Protein AF-A0A1M7YUP4-F1 (afdb_monomer)

Nearest PDB structures (foldseek):
  6nwr-assembly1_A  TM=3.849E-01  e=5.235E+00  Escherichia coli K-12
  2iiu-assembly1_A  TM=2.774E-01  e=9.456E+00  Shewanella oneidensis

InterPro domains:
  IPR003744 Queuosine precursor transporter [PF02592] (96-249)
  IPR003744 Queuosine precursor transporter [PTHR34300] (68-254)
  IPR003744 Queuosine precursor transporter [TIGR00697] (68-255)

Foldseek 3Di:
DAKEFPDDDLAWTWIADPVRDIDIDGLVVCLLVVVLVSYDPVVSVVSVCSVVVPPPPQDPLNVVLLVVLLVLLLVLVVVLLLQQVDWDQDPNATGRRSLVSVLVNLLSLLLCCVAVNLVSSLVSLLVSLVVLQVVLVVLVCCVPVDDDDPVCCVRSVCSSVSSNLVSVLSNWLSNQLRVQLRCCVNVPVPQDSLNSSLVSNLSSLVRSLVSCCCSPVNPDDDPVNVVNSVVSSVSSSVVNSVCVVVSVVSNCVSVVPPDPPPPPPD

Secondary structure (DSSP, 8-state):
--EEEEEE-SS-EEEEETTS-EEEE-HHHHHHTTGGGGB-HHHHHHHHHHHHHS-----HHHHHHHHHHHHHHHHHHHHHHHHTTSEEEETTEEEEGGGGTHHHHHHHHHHHHHHTHHHHHHHHHHHHHHHHHHHHHHHHHHHHHS---HHHHHHHTTHHHHHHHHHHHIIIIIHHHHHHHHHHHHH-TT--HHHHHHHHHHHHHHHHHHHHHHHHTTT---HHHHHHHHHHHHHHHHHHHHHHHHHHHHHHHHHHHS--------

Structure (mmCIF, N/CA/C/O backbone):
data_AF-A0A1M7YUP4-F1
#
_entry.id   AF-A0A1M7YUP4-F1
#
loop_
_atom_site.group_PDB
_atom_site.id
_atom_site.type_symbol
_atom_site.label_atom_id
_atom_site.label_alt_id
_atom_site.label_comp_id
_atom_site.label_asym_id
_atom_site.label_entity_id
_atom_site.label_seq_id
_atom_site.pdbx_PDB_ins_code
_atom_site.Cartn_x
_atom_site.Cartn_y
_atom_site.Cartn_z
_atom_site.occupancy
_atom_site.B_iso_or_equiv
_atom_site.auth_seq_id
_atom_site.auth_comp_id
_atom_site.auth_asym_id
_atom_site.auth_atom_id
_atom_site.pdbx_PDB_model_num
ATOM 1 N N . MET A 1 1 ? -23.413 18.221 31.307 1.00 67.00 1 MET A N 1
ATOM 2 C CA . MET A 1 1 ? -22.616 17.525 32.333 1.00 67.00 1 MET A CA 1
ATOM 3 C C . MET A 1 1 ? -21.188 17.535 31.838 1.00 67.00 1 MET A C 1
ATOM 5 O O . MET A 1 1 ? -20.925 16.926 30.806 1.00 67.00 1 MET A O 1
ATOM 9 N N . LYS A 1 2 ? -20.326 18.331 32.465 1.00 79.31 2 LYS A N 1
ATOM 10 C CA . LYS A 1 2 ? -18.896 18.342 32.183 1.00 79.31 2 LYS A CA 1
ATOM 11 C C . LYS A 1 2 ? -18.203 17.342 33.110 1.00 79.31 2 LYS A C 1
ATOM 13 O O . LYS A 1 2 ? -18.683 17.042 34.207 1.00 79.31 2 LYS A O 1
ATOM 18 N N . LEU A 1 3 ? -17.135 16.756 32.590 1.00 84.69 3 LEU A N 1
ATOM 19 C CA . LEU A 1 3 ? -16.271 15.806 33.269 1.00 84.69 3 LEU A CA 1
ATOM 20 C C . LEU A 1 3 ? -14.871 16.406 33.324 1.00 84.69 3 LEU A C 1
ATOM 22 O O . LEU A 1 3 ? -14.398 16.979 32.339 1.00 84.69 3 LEU A O 1
ATOM 26 N N . LYS A 1 4 ? -14.213 16.259 34.469 1.00 86.81 4 LYS A N 1
ATOM 27 C CA . LYS A 1 4 ? -12.858 16.757 34.695 1.00 86.81 4 LYS A CA 1
ATOM 28 C C . LYS A 1 4 ? -11.966 15.632 35.184 1.00 86.81 4 LYS A C 1
ATOM 30 O O . LYS A 1 4 ? -12.358 14.871 36.068 1.00 86.81 4 LYS A O 1
ATOM 35 N N . ILE A 1 5 ? -10.766 15.527 34.627 1.00 84.00 5 ILE A N 1
ATOM 36 C CA . ILE A 1 5 ? -9.781 14.549 35.093 1.00 84.00 5 ILE A CA 1
ATOM 37 C C . ILE A 1 5 ? -9.206 15.022 36.432 1.00 84.00 5 ILE A C 1
ATOM 39 O O . ILE A 1 5 ? -8.699 16.137 36.543 1.00 84.00 5 ILE A O 1
ATOM 43 N N . ILE A 1 6 ? -9.281 14.166 37.451 1.00 85.19 6 ILE A N 1
ATOM 44 C CA . ILE A 1 6 ? -8.671 14.412 38.766 1.00 85.19 6 ILE A CA 1
ATOM 45 C C . ILE A 1 6 ? -7.272 13.811 38.802 1.00 85.19 6 ILE A C 1
ATOM 47 O O . ILE A 1 6 ? -6.314 14.452 39.226 1.00 85.19 6 ILE A O 1
ATOM 51 N N . LYS A 1 7 ? -7.167 12.546 38.393 1.00 82.00 7 LYS A N 1
ATOM 52 C CA . LYS A 1 7 ? -5.938 11.763 38.470 1.00 82.00 7 LYS A CA 1
ATOM 53 C C . LYS A 1 7 ? -5.921 10.766 37.324 1.00 82.00 7 LYS A C 1
ATOM 55 O O . LYS A 1 7 ? -6.961 10.260 36.922 1.00 82.00 7 LYS A O 1
ATOM 60 N N . HIS A 1 8 ? -4.741 10.467 36.816 1.00 75.75 8 HIS A N 1
ATOM 61 C CA . HIS A 1 8 ? -4.539 9.373 35.881 1.00 75.75 8 HIS A CA 1
ATOM 62 C C . HIS A 1 8 ? -3.499 8.428 36.478 1.00 75.75 8 HIS A C 1
ATOM 64 O O . HIS A 1 8 ? -2.521 8.866 37.087 1.00 75.75 8 HIS A O 1
ATOM 70 N N . THR A 1 9 ? -3.756 7.134 36.364 1.00 65.81 9 THR A N 1
ATOM 71 C CA . THR A 1 9 ? -2.766 6.073 36.539 1.00 65.81 9 THR A CA 1
ATOM 72 C C . THR A 1 9 ? -2.430 5.498 35.169 1.00 65.81 9 THR A C 1
ATOM 74 O O . THR A 1 9 ? -3.012 5.910 34.165 1.00 65.81 9 THR A O 1
ATOM 77 N N . ALA A 1 10 ? -1.479 4.564 35.117 1.00 52.38 10 ALA A N 1
ATOM 78 C CA . ALA A 1 10 ? -1.155 3.866 33.878 1.00 52.38 10 ALA A CA 1
ATOM 79 C C . ALA A 1 10 ? -2.417 3.237 33.246 1.00 52.38 10 ALA A C 1
ATOM 81 O O . ALA A 1 10 ? -2.643 3.410 32.055 1.00 52.38 10 ALA A O 1
ATOM 82 N N . ASP A 1 11 ? -3.290 2.631 34.060 1.00 53.25 11 ASP A N 1
ATOM 83 C CA . ASP A 1 11 ? -4.364 1.758 33.558 1.00 53.25 11 ASP A CA 1
ATOM 84 C C . ASP A 1 11 ? -5.757 2.409 33.569 1.00 53.25 11 ASP A C 1
ATOM 86 O O . ASP A 1 11 ? -6.703 1.899 32.966 1.00 53.25 11 ASP A O 1
ATOM 90 N N . SER A 1 12 ? -5.922 3.542 34.260 1.00 74.44 12 SER A N 1
ATOM 91 C CA . SER A 1 12 ? -7.234 4.170 34.425 1.00 74.44 12 SER A CA 1
ATOM 92 C C . SER A 1 12 ? -7.157 5.681 34.606 1.00 74.44 12 SER A C 1
ATOM 94 O O . SER A 1 12 ? -6.227 6.227 35.202 1.00 74.44 12 SER A O 1
ATOM 96 N N . ILE A 1 13 ? -8.182 6.370 34.120 1.00 84.06 13 ILE A N 1
ATOM 97 C CA . ILE A 1 13 ? -8.400 7.790 34.355 1.00 84.06 13 ILE A CA 1
ATOM 98 C C . ILE A 1 13 ? -9.490 7.909 35.413 1.00 84.06 13 ILE A C 1
ATOM 100 O O . ILE A 1 13 ? -10.603 7.420 35.223 1.00 84.06 13 ILE A O 1
ATOM 104 N N . LEU A 1 14 ? -9.167 8.574 36.521 1.00 86.00 14 LEU A N 1
ATOM 105 C CA . LEU A 1 14 ? -10.128 9.010 37.522 1.00 86.00 14 LEU A CA 1
ATOM 106 C C . LEU A 1 14 ? -10.651 10.386 37.110 1.00 86.00 14 LEU A C 1
ATOM 108 O O . LEU A 1 14 ? -9.903 11.369 37.072 1.00 86.00 14 LEU A O 1
ATOM 112 N N . TYR A 1 15 ? -11.942 10.461 36.822 1.00 88.19 15 TYR A N 1
ATOM 113 C CA . TYR A 1 15 ? -12.615 11.686 36.419 1.00 88.19 15 TYR A CA 1
ATOM 114 C C . TYR A 1 15 ? -13.875 11.914 37.246 1.00 88.19 15 TYR A C 1
ATOM 116 O O . TYR A 1 15 ? -14.516 10.982 37.728 1.00 88.19 15 TYR A O 1
ATOM 124 N N . GLU A 1 16 ? -14.223 13.178 37.432 1.00 88.31 16 GLU A N 1
ATOM 125 C CA . GLU A 1 16 ? -15.348 13.600 38.256 1.00 88.31 16 GLU A CA 1
ATOM 126 C C . GLU A 1 16 ? -16.325 14.429 37.437 1.00 88.31 16 GLU A C 1
ATOM 128 O O . GLU A 1 16 ? -15.940 15.211 36.565 1.00 88.31 16 GLU A O 1
ATOM 133 N N . SER A 1 17 ? -17.609 14.213 37.698 1.00 86.44 17 SER A N 1
ATOM 134 C CA . SER A 1 17 ? -18.683 15.038 37.163 1.00 86.44 17 SER A CA 1
ATOM 135 C C . SER A 1 17 ? -18.871 16.303 37.992 1.00 86.44 17 SER A C 1
ATOM 137 O O . SER A 1 17 ? -18.681 16.276 39.201 1.00 86.44 17 SER A O 1
ATOM 139 N N . ASP A 1 18 ? -19.407 17.360 37.377 1.00 82.62 18 ASP A N 1
ATOM 140 C CA . ASP A 1 18 ? -19.892 18.571 38.065 1.00 82.62 18 ASP A CA 1
ATOM 141 C C . ASP A 1 18 ? -20.789 18.306 39.298 1.00 82.62 18 ASP A C 1
ATOM 143 O O . ASP A 1 18 ? -20.921 19.166 40.162 1.00 82.62 18 ASP A O 1
ATOM 147 N N . LYS A 1 19 ? -21.418 17.124 39.391 1.00 81.44 19 LYS A N 1
ATOM 148 C CA . LYS A 1 19 ? -22.225 16.693 40.548 1.00 81.44 19 LYS A CA 1
ATOM 149 C C . LYS A 1 19 ? -21.420 15.995 41.662 1.00 81.44 19 LYS A C 1
ATOM 151 O O . LYS A 1 19 ? -22.022 15.398 42.546 1.00 81.44 19 LYS A O 1
ATOM 156 N N . GLY A 1 20 ? -20.088 16.008 41.604 1.00 79.94 20 GLY A N 1
ATOM 157 C CA . GLY A 1 20 ? -19.200 15.379 42.594 1.00 79.94 20 GLY A CA 1
ATOM 158 C C . GLY A 1 20 ? -19.101 13.851 42.496 1.00 79.94 20 GLY A C 1
ATOM 159 O O . GLY A 1 20 ? -18.568 13.203 43.393 1.00 79.94 20 GLY A O 1
ATOM 160 N N . VAL A 1 21 ? -19.622 13.247 41.422 1.00 84.69 21 VAL A N 1
ATOM 161 C CA . VAL A 1 21 ? -19.543 11.793 41.215 1.00 84.69 21 VAL A CA 1
ATOM 162 C C . VAL A 1 21 ? -18.200 11.448 40.590 1.00 84.69 21 VAL A C 1
ATOM 164 O O . VAL A 1 21 ? -17.910 11.890 39.476 1.00 84.69 21 VAL A O 1
ATOM 167 N N . ARG A 1 22 ? -17.407 10.636 41.292 1.00 86.06 22 ARG A N 1
ATOM 168 C CA . ARG A 1 22 ? -16.099 10.153 40.838 1.00 86.06 22 ARG A CA 1
ATOM 169 C C . ARG A 1 22 ? -16.236 8.804 40.156 1.00 86.06 22 ARG A C 1
ATOM 171 O O . ARG A 1 22 ? -16.822 7.877 40.707 1.00 86.06 22 ARG A O 1
ATOM 178 N N . LEU A 1 23 ? -15.675 8.706 38.963 1.00 83.62 23 LEU A N 1
ATOM 179 C CA . LEU A 1 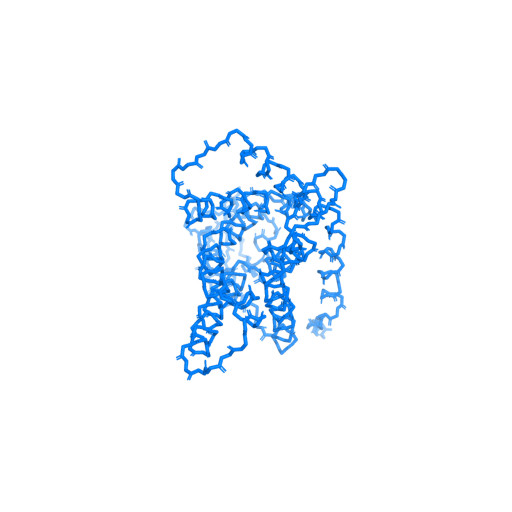23 ? -15.697 7.522 38.121 1.00 83.62 23 LEU A CA 1
ATOM 180 C C . LEU A 1 23 ? -14.271 7.198 37.688 1.00 83.62 23 LEU A C 1
ATOM 182 O O . LEU A 1 23 ? -13.437 8.091 37.538 1.00 83.62 23 LEU A O 1
ATOM 186 N N . HIS A 1 24 ? -14.002 5.915 37.485 1.00 83.75 24 HIS A N 1
ATOM 187 C CA . HIS A 1 24 ? -12.750 5.446 36.913 1.00 83.75 24 HIS A CA 1
ATOM 188 C C . HIS A 1 24 ? -13.062 4.695 35.620 1.00 83.75 24 HIS A C 1
ATOM 190 O O . HIS A 1 24 ? -14.020 3.926 35.566 1.00 83.75 24 HIS A O 1
ATOM 196 N N . ALA A 1 25 ? -12.285 4.940 34.570 1.00 78.00 25 ALA A N 1
ATOM 197 C CA . ALA A 1 25 ? -12.366 4.159 33.340 1.00 78.00 25 ALA A CA 1
ATOM 198 C C . ALA A 1 25 ? -11.022 4.171 32.600 1.00 78.00 25 ALA A C 1
ATOM 200 O O . ALA A 1 25 ? -10.288 5.162 32.691 1.00 78.00 25 ALA A O 1
ATOM 201 N N . PRO A 1 26 ? -10.698 3.120 31.831 1.00 78.62 26 PRO A N 1
ATOM 202 C CA . PRO A 1 26 ? -9.556 3.135 30.924 1.00 78.62 26 PRO A CA 1
ATOM 203 C C . PRO A 1 26 ? -9.691 4.250 29.879 1.00 78.62 26 PRO A C 1
ATOM 205 O O . PRO A 1 26 ? -10.795 4.542 29.407 1.00 78.62 26 PRO A O 1
ATOM 208 N N . ALA A 1 27 ? -8.569 4.839 29.458 1.00 74.69 27 ALA A N 1
ATOM 209 C CA . ALA A 1 27 ? -8.561 5.889 28.433 1.00 74.69 27 ALA A CA 1
ATOM 210 C C . ALA A 1 27 ? -9.232 5.429 27.121 1.00 74.69 27 ALA A C 1
ATOM 212 O O . ALA A 1 27 ? -10.001 6.175 26.512 1.00 74.69 27 ALA A O 1
ATOM 213 N N . ASP A 1 28 ? -9.010 4.170 26.734 1.00 70.00 28 ASP A N 1
ATOM 214 C CA . ASP A 1 28 ? -9.610 3.548 25.549 1.00 70.00 28 ASP A CA 1
ATOM 215 C C . ASP A 1 28 ? -11.130 3.397 25.649 1.00 70.00 28 ASP A C 1
ATOM 217 O O . ASP A 1 28 ? -11.845 3.552 24.655 1.00 70.00 28 ASP A O 1
ATOM 221 N N . ASP A 1 29 ? -11.644 3.114 26.844 1.00 74.56 29 ASP A N 1
ATOM 222 C CA . ASP A 1 29 ? -13.079 2.950 27.063 1.00 74.56 29 ASP A CA 1
ATOM 223 C C . ASP A 1 29 ? -13.799 4.307 26.995 1.00 74.56 29 ASP A C 1
ATOM 225 O O . ASP A 1 29 ? -14.873 4.429 26.401 1.00 74.56 29 ASP A O 1
ATOM 229 N N . LEU A 1 30 ? -13.148 5.373 27.478 1.00 77.62 30 LEU A N 1
ATOM 230 C CA . LEU A 1 30 ? -13.623 6.752 27.323 1.00 77.62 30 LEU A CA 1
ATOM 231 C C . LEU A 1 30 ? -13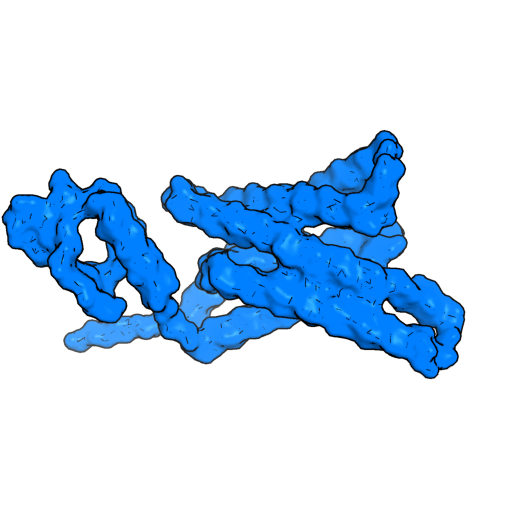.656 7.209 25.857 1.00 77.62 30 LEU A C 1
ATOM 233 O O . LEU A 1 30 ? -14.564 7.955 25.470 1.00 77.62 30 LEU A O 1
ATOM 237 N N . LEU A 1 31 ? -12.713 6.738 25.029 1.00 71.62 31 LEU A N 1
ATOM 238 C CA . LEU A 1 31 ? -12.761 6.945 23.580 1.00 71.62 31 LEU A CA 1
ATOM 239 C C . LEU A 1 31 ? -13.924 6.177 22.937 1.00 71.62 31 LEU A C 1
ATOM 241 O O . LEU A 1 31 ? -14.682 6.764 22.164 1.00 71.62 31 LEU A O 1
ATOM 245 N N . LYS A 1 32 ? -14.084 4.886 23.258 1.00 71.50 32 LYS A N 1
ATOM 246 C CA . LYS A 1 32 ? -15.128 4.014 22.684 1.00 71.50 32 LYS A CA 1
ATOM 247 C C . LYS A 1 32 ? -16.539 4.493 23.019 1.00 71.50 32 LYS A C 1
ATOM 249 O O . LYS A 1 32 ? -17.403 4.505 22.146 1.00 71.50 32 LYS A O 1
ATOM 254 N N . LYS A 1 33 ? -16.765 4.933 24.258 1.00 74.69 33 LYS A N 1
ATOM 255 C CA . LYS A 1 33 ? -18.069 5.411 24.750 1.00 74.69 33 LYS A CA 1
ATOM 256 C C . LYS A 1 33 ? -18.421 6.831 24.285 1.00 74.69 33 LYS A C 1
ATOM 258 O O . LYS A 1 33 ? -19.471 7.351 24.650 1.00 74.69 33 LYS A O 1
ATOM 263 N N . ASN A 1 34 ? -17.573 7.456 23.460 1.00 70.19 34 ASN A N 1
ATOM 264 C CA . ASN A 1 34 ? -17.788 8.777 22.860 1.00 70.19 34 ASN A CA 1
ATOM 265 C C . ASN A 1 34 ? -18.022 9.905 23.892 1.00 70.19 34 ASN A C 1
ATOM 267 O O . ASN A 1 34 ? -18.644 10.927 23.600 1.00 70.19 34 ASN A O 1
ATOM 271 N N . VAL A 1 35 ? -17.496 9.730 25.109 1.00 79.31 35 VAL A N 1
ATOM 272 C CA . VAL A 1 35 ? -17.697 10.641 26.253 1.00 79.31 35 VAL A CA 1
ATOM 273 C C . VAL A 1 35 ? -16.721 11.822 26.222 1.00 79.31 35 VAL A C 1
ATOM 275 O O . VAL A 1 35 ? -16.862 12.770 26.985 1.00 79.31 35 VAL A O 1
ATOM 278 N N . LEU A 1 36 ? -15.753 11.811 25.298 1.00 76.81 36 LEU A N 1
ATOM 279 C CA . LEU A 1 36 ? -14.736 12.854 25.107 1.00 76.81 36 LEU A CA 1
ATOM 280 C C . LEU A 1 36 ? -15.304 14.272 25.012 1.00 76.81 36 LEU A C 1
ATOM 282 O O . LEU A 1 36 ? -14.657 15.214 25.453 1.00 76.81 36 LEU A O 1
ATOM 286 N N . LEU A 1 37 ? -16.488 14.445 24.419 1.00 79.62 37 LEU A N 1
ATOM 287 C CA . LEU A 1 37 ? -17.118 15.763 24.279 1.00 79.62 37 LEU A CA 1
ATOM 288 C C . LEU A 1 37 ? -17.547 16.362 25.624 1.00 79.62 37 LEU A C 1
ATOM 290 O O . LEU A 1 37 ? -17.739 17.571 25.711 1.00 79.62 37 LEU A O 1
ATOM 294 N N . MET A 1 38 ? -17.665 15.532 26.662 1.00 82.56 38 MET A N 1
ATOM 295 C CA . MET A 1 38 ? -17.947 15.971 28.025 1.00 82.56 38 MET A CA 1
ATOM 296 C C . MET A 1 38 ? -16.691 16.474 28.752 1.00 82.56 38 MET A C 1
ATOM 298 O O . MET A 1 38 ? -16.827 17.083 29.808 1.00 82.56 38 MET A O 1
ATOM 302 N N . PHE A 1 39 ? -15.494 16.263 28.189 1.00 83.12 39 PHE A N 1
ATOM 303 C CA . PHE A 1 39 ? -14.218 16.732 28.732 1.00 83.12 39 PHE A CA 1
ATOM 304 C C . PHE A 1 39 ? -13.745 18.024 28.049 1.00 83.12 39 PHE A C 1
ATOM 306 O O . PHE A 1 39 ? -14.010 18.279 26.865 1.00 83.12 39 PHE A O 1
ATOM 313 N N . ASP A 1 40 ? -12.982 18.841 28.773 1.00 83.19 40 ASP A N 1
ATOM 314 C CA . ASP A 1 40 ? -12.357 20.039 28.207 1.00 83.19 40 ASP A C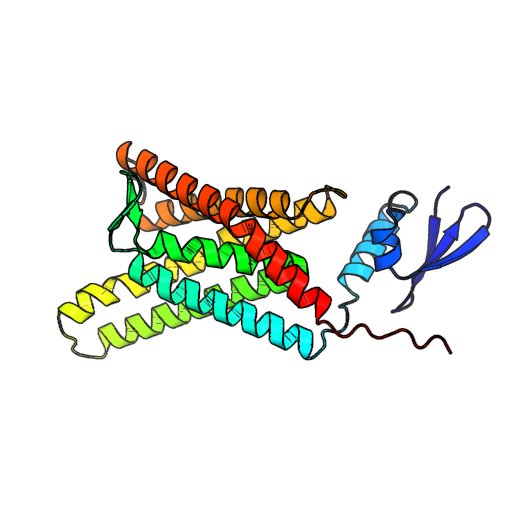A 1
ATOM 315 C C . ASP A 1 40 ? -11.282 19.696 27.162 1.00 83.19 40 ASP A C 1
ATOM 317 O O . ASP A 1 40 ? -10.835 18.558 27.024 1.00 83.19 40 ASP A O 1
ATOM 321 N N . SER A 1 41 ? -10.890 20.682 26.353 1.00 75.19 41 SER A N 1
ATOM 322 C CA . SER A 1 41 ? -9.958 20.486 25.231 1.00 75.19 41 SER A CA 1
ATOM 323 C C . SER A 1 41 ? -8.593 19.932 25.660 1.00 75.19 41 SER A C 1
ATOM 325 O O . SER A 1 41 ? -8.030 19.102 24.945 1.00 75.19 41 SER A O 1
ATOM 327 N N . LYS A 1 42 ? -8.092 20.341 26.833 1.00 78.44 42 LYS A N 1
ATOM 328 C CA . LYS A 1 42 ? -6.849 19.824 27.429 1.00 78.44 42 LYS A CA 1
ATOM 329 C C . LYS A 1 42 ? -6.990 18.358 27.848 1.00 78.44 42 LYS A C 1
ATOM 331 O O . LYS A 1 42 ? -6.183 17.530 27.439 1.00 78.44 42 LYS A O 1
ATOM 336 N N . ASP A 1 43 ? -8.064 18.025 28.558 1.00 81.06 43 ASP A N 1
ATOM 337 C CA . ASP A 1 43 ? -8.351 16.662 29.020 1.00 81.06 43 ASP A CA 1
ATOM 338 C C . ASP A 1 43 ? -8.608 15.709 27.844 1.00 81.06 43 ASP A C 1
ATOM 340 O O . ASP A 1 43 ? -8.156 14.570 27.851 1.00 81.06 43 ASP A O 1
ATOM 344 N N . ARG A 1 44 ? -9.244 16.185 26.765 1.00 80.81 44 ARG A N 1
ATOM 345 C CA . ARG A 1 44 ? -9.385 15.429 25.509 1.00 80.81 44 ARG A CA 1
ATOM 346 C C . ARG A 1 44 ? -8.045 15.106 24.860 1.00 80.81 44 ARG A C 1
ATOM 348 O O . ARG A 1 44 ? -7.898 14.021 24.299 1.00 80.81 44 ARG A O 1
ATOM 355 N N . ALA A 1 45 ? -7.103 16.048 24.875 1.00 72.94 45 ALA A N 1
ATOM 356 C CA . ALA A 1 45 ? -5.760 15.814 24.358 1.00 72.94 45 ALA A CA 1
ATOM 357 C C . ALA A 1 45 ? -5.028 14.781 25.224 1.00 72.94 45 ALA A C 1
ATOM 359 O O . ALA A 1 45 ? -4.489 13.831 24.668 1.00 72.94 45 ALA A O 1
ATOM 360 N N . LEU A 1 46 ? -5.138 14.891 26.552 1.00 73.62 46 LEU A N 1
ATOM 361 C CA . LEU A 1 46 ? -4.569 13.937 27.503 1.00 73.62 46 LEU A CA 1
ATOM 362 C C . LEU A 1 46 ? -5.177 12.534 27.359 1.00 73.62 46 LEU A C 1
ATOM 364 O O . LEU A 1 46 ? -4.437 11.569 27.295 1.00 73.62 46 LEU A O 1
ATOM 368 N N . ILE A 1 47 ? -6.501 12.385 27.234 1.00 74.81 47 ILE A N 1
ATOM 369 C CA . ILE A 1 47 ? -7.148 11.072 27.022 1.00 74.81 47 ILE A CA 1
ATOM 370 C C . ILE A 1 47 ? -6.680 10.450 25.705 1.00 74.81 47 ILE A C 1
ATOM 372 O O . ILE A 1 47 ? -6.428 9.251 25.637 1.00 74.81 47 ILE A O 1
ATOM 376 N N . ARG A 1 48 ? -6.537 11.257 24.648 1.00 71.44 48 ARG A N 1
ATOM 377 C CA . ARG A 1 48 ? -5.997 10.792 23.363 1.00 71.44 48 ARG A CA 1
ATOM 378 C C . ARG A 1 48 ? -4.522 10.432 23.460 1.00 71.44 48 ARG A C 1
ATOM 380 O O . ARG A 1 48 ? -4.097 9.510 22.779 1.00 71.44 48 ARG A O 1
ATOM 387 N N . GLU A 1 49 ? -3.745 11.156 24.252 1.00 67.06 49 GLU A N 1
ATOM 388 C CA . GLU A 1 49 ? -2.333 10.876 24.492 1.00 67.06 49 GLU A CA 1
ATOM 389 C C . GLU A 1 49 ? -2.153 9.618 25.337 1.00 67.06 49 GLU A C 1
ATOM 391 O O . GLU A 1 49 ? -1.391 8.751 24.941 1.00 67.06 49 GLU A O 1
ATOM 396 N N . LEU A 1 50 ? -2.918 9.458 26.415 1.00 65.44 50 LEU A N 1
ATOM 397 C CA . LEU A 1 50 ? -2.930 8.275 27.271 1.00 65.44 50 LEU A CA 1
ATOM 398 C C . LEU A 1 50 ? -3.455 7.044 26.528 1.00 65.44 50 LEU A C 1
ATOM 400 O O . LEU A 1 50 ? -2.884 5.974 26.669 1.00 65.44 50 LEU A O 1
ATOM 404 N N . SER A 1 51 ? -4.462 7.187 25.665 1.00 63.34 51 SER A N 1
ATOM 405 C CA . SER A 1 51 ? -4.906 6.098 24.783 1.00 63.34 51 SER A CA 1
ATOM 406 C C . SER A 1 51 ? -3.892 5.777 23.674 1.00 63.34 51 SER A C 1
ATOM 408 O O . SER A 1 51 ? -3.672 4.617 23.349 1.00 63.34 51 SER A O 1
ATOM 410 N N . ASN A 1 52 ? -3.211 6.779 23.105 1.00 53.62 52 ASN A N 1
ATOM 411 C CA . ASN A 1 52 ? -2.122 6.531 22.148 1.00 53.62 52 ASN A CA 1
ATOM 412 C C . ASN A 1 52 ? -0.835 6.017 22.831 1.00 53.62 52 ASN A C 1
ATOM 414 O O . ASN A 1 52 ? 0.015 5.429 22.159 1.00 53.62 52 ASN A O 1
ATOM 418 N N . GLY A 1 53 ? -0.662 6.302 24.124 1.00 42.22 53 GLY A N 1
ATOM 419 C CA . GLY A 1 53 ? 0.503 5.995 24.953 1.00 42.22 53 GLY A CA 1
ATOM 420 C C . GLY A 1 53 ? 0.393 4.654 25.670 1.00 42.22 53 GLY A C 1
ATOM 421 O O . GLY A 1 53 ? 1.417 4.014 25.906 1.00 42.22 53 GLY A O 1
ATOM 422 N N . TYR A 1 54 ? -0.825 4.172 25.920 1.00 42.31 54 TYR A N 1
ATOM 423 C CA . TYR A 1 54 ? -1.071 2.800 26.330 1.00 42.31 54 TYR A CA 1
ATOM 424 C C . TYR A 1 54 ? -1.040 1.906 25.093 1.00 42.31 54 TYR A C 1
ATOM 426 O O . TYR A 1 54 ? -2.042 1.534 24.484 1.00 42.31 54 TYR A O 1
ATOM 434 N N . ILE A 1 55 ? 0.189 1.599 24.684 1.00 46.12 55 ILE A N 1
ATOM 435 C CA . ILE A 1 55 ? 0.492 0.445 23.852 1.00 46.12 55 ILE A CA 1
ATOM 436 C C . ILE A 1 55 ? -0.181 -0.733 24.553 1.00 46.12 55 ILE A C 1
ATOM 438 O O . ILE A 1 55 ? 0.317 -1.179 25.582 1.00 46.12 55 ILE A O 1
ATOM 442 N N . SER A 1 56 ? -1.307 -1.226 24.024 1.00 50.78 56 SER A N 1
ATOM 443 C CA . SER A 1 56 ? -1.762 -2.584 24.330 1.00 50.78 56 SER A CA 1
ATOM 444 C C . SER A 1 56 ? -0.522 -3.449 24.183 1.00 50.78 56 SER A C 1
ATOM 446 O O . SER A 1 56 ? -0.005 -3.535 23.065 1.00 50.78 56 SER A O 1
ATOM 448 N N . GLN A 1 57 ? 0.006 -3.944 25.306 1.00 57.66 57 GLN A N 1
ATOM 449 C CA . GLN A 1 57 ? 1.300 -4.610 25.367 1.00 57.66 57 GLN A CA 1
ATOM 450 C C . GLN A 1 57 ? 1.283 -5.676 24.275 1.00 57.66 57 GLN A C 1
ATOM 452 O O . GLN A 1 57 ? 0.448 -6.579 24.304 1.00 57.66 57 GLN A O 1
ATOM 457 N N . LYS A 1 58 ? 2.066 -5.446 23.215 1.00 73.06 58 LYS A N 1
ATOM 458 C CA . LYS A 1 58 ? 2.016 -6.301 22.034 1.00 73.06 58 LYS A CA 1
ATOM 459 C C . LYS A 1 58 ? 2.600 -7.636 22.449 1.00 73.06 58 LYS A C 1
ATOM 461 O O . LYS A 1 58 ? 3.746 -7.695 22.887 1.00 73.06 58 LYS A O 1
ATOM 466 N N . ASP A 1 59 ? 1.773 -8.663 22.377 1.00 82.81 59 ASP A N 1
ATOM 467 C CA . ASP A 1 59 ? 2.160 -10.027 22.677 1.00 82.81 59 ASP A CA 1
ATOM 468 C C . ASP A 1 59 ? 2.902 -10.641 21.484 1.00 82.81 59 ASP A C 1
ATOM 470 O O . ASP A 1 59 ? 2.990 -10.070 20.392 1.00 82.81 59 ASP A O 1
ATOM 474 N N . GLU A 1 60 ? 3.462 -11.827 21.698 1.00 87.25 60 GLU A N 1
ATOM 475 C CA . GLU A 1 60 ? 4.149 -12.587 20.652 1.00 87.25 60 GLU A CA 1
ATOM 476 C C . GLU A 1 60 ? 3.242 -12.834 19.433 1.00 87.25 60 GLU A C 1
ATOM 478 O O . GLU A 1 60 ? 3.695 -12.773 18.288 1.00 87.25 60 GLU A O 1
ATOM 483 N N . TYR A 1 61 ? 1.939 -13.013 19.670 1.00 88.50 61 TYR A N 1
ATOM 484 C CA . TYR A 1 61 ? 0.931 -13.160 18.627 1.00 88.50 61 TYR A CA 1
ATOM 485 C C . TYR A 1 61 ? 0.849 -11.921 17.725 1.00 88.50 61 TYR A C 1
ATOM 487 O O . TYR A 1 61 ? 0.875 -12.033 16.497 1.00 88.50 61 TYR A O 1
ATOM 495 N N . ASP A 1 62 ? 0.804 -10.725 18.309 1.00 90.12 62 ASP A N 1
ATOM 496 C CA . ASP A 1 62 ? 0.801 -9.477 17.559 1.00 90.12 62 ASP A CA 1
ATOM 497 C C . ASP A 1 62 ? 2.073 -9.312 16.719 1.00 90.12 62 ASP A C 1
ATOM 499 O O . ASP A 1 62 ? 1.986 -8.914 15.554 1.00 90.12 62 ASP A O 1
ATOM 503 N N . PHE A 1 63 ? 3.242 -9.652 17.268 1.00 90.69 63 PHE A N 1
ATOM 504 C CA . PHE A 1 63 ? 4.503 -9.601 16.525 1.00 90.69 63 PHE A CA 1
ATOM 505 C C . PHE A 1 63 ? 4.544 -10.600 15.368 1.00 90.69 63 PHE A C 1
ATOM 507 O O . PHE A 1 63 ? 4.987 -10.233 14.278 1.00 90.69 63 PHE A O 1
ATOM 514 N N . PHE A 1 64 ? 4.034 -11.819 15.562 1.00 93.56 64 PHE A N 1
ATOM 515 C CA . PHE A 1 64 ? 3.920 -12.814 14.498 1.00 93.56 64 PHE A CA 1
ATOM 516 C C . PHE A 1 64 ? 3.071 -12.295 13.331 1.00 93.56 64 PHE A C 1
ATOM 518 O O . PHE A 1 64 ? 3.490 -12.366 12.175 1.00 93.56 64 PHE A O 1
ATOM 525 N N . TRP A 1 65 ? 1.908 -11.703 13.617 1.00 94.88 65 TRP A N 1
ATOM 526 C CA . TRP A 1 65 ? 1.034 -11.149 12.581 1.00 94.88 65 TRP A CA 1
ATOM 527 C C . TRP A 1 65 ? 1.612 -9.915 11.896 1.00 94.88 65 TRP A C 1
ATOM 529 O O . TRP A 1 65 ? 1.525 -9.813 10.672 1.00 94.88 65 TRP A O 1
ATOM 539 N N . ILE A 1 66 ? 2.221 -8.990 12.645 1.00 93.50 66 ILE A N 1
ATOM 540 C CA . ILE A 1 66 ? 2.918 -7.837 12.057 1.00 93.50 66 ILE A CA 1
ATOM 541 C C . ILE A 1 66 ? 4.027 -8.327 11.123 1.00 93.50 66 ILE A C 1
ATOM 543 O O . ILE A 1 66 ? 4.110 -7.862 9.987 1.00 93.50 66 ILE A O 1
ATOM 547 N N . GLY A 1 67 ? 4.849 -9.274 11.581 1.00 95.56 67 GLY A N 1
ATOM 548 C CA . GLY A 1 67 ? 5.940 -9.853 10.800 1.00 95.56 67 GLY A CA 1
ATOM 549 C C . GLY A 1 67 ? 5.442 -10.558 9.540 1.00 95.56 67 GLY A C 1
ATOM 550 O O . GLY A 1 67 ? 5.959 -10.305 8.455 1.00 95.56 67 GLY A O 1
ATOM 551 N N . GLY A 1 68 ? 4.392 -11.375 9.656 1.00 96.88 68 GLY A N 1
ATOM 552 C CA . GLY A 1 68 ? 3.784 -12.075 8.525 1.00 96.88 68 GLY A CA 1
ATOM 553 C C . GLY A 1 68 ? 3.197 -11.121 7.484 1.00 96.88 68 GLY A C 1
ATOM 554 O O . GLY A 1 68 ? 3.510 -11.230 6.299 1.00 96.88 68 GLY A O 1
ATOM 555 N N . LEU A 1 69 ? 2.399 -10.137 7.913 1.00 97.44 69 LEU A N 1
ATOM 556 C CA . LEU A 1 69 ? 1.855 -9.113 7.015 1.00 97.44 69 LEU A CA 1
ATOM 557 C C . LEU A 1 69 ? 2.978 -8.300 6.363 1.00 97.44 69 LEU A C 1
ATOM 559 O O . LEU A 1 69 ? 2.934 -8.051 5.161 1.00 97.44 69 LEU A O 1
ATOM 563 N N . PHE A 1 70 ? 4.021 -7.942 7.114 1.00 97.31 70 PHE A N 1
ATOM 564 C CA . PHE A 1 70 ? 5.173 -7.246 6.553 1.00 97.31 70 PHE A CA 1
ATOM 565 C C . PHE A 1 70 ? 5.906 -8.084 5.497 1.00 97.31 70 PHE A C 1
ATOM 567 O O . PHE A 1 70 ? 6.240 -7.563 4.434 1.00 97.31 70 PHE A O 1
ATOM 574 N N . ALA A 1 71 ? 6.096 -9.381 5.740 1.00 97.81 71 ALA A N 1
ATOM 575 C CA . ALA A 1 71 ? 6.715 -10.287 4.780 1.00 97.81 71 ALA A CA 1
ATOM 576 C C . ALA A 1 71 ? 5.907 -10.368 3.476 1.00 97.81 71 ALA A C 1
ATOM 578 O O . ALA A 1 71 ? 6.473 -10.181 2.400 1.00 97.81 71 ALA A O 1
ATOM 579 N N . PHE A 1 72 ? 4.584 -10.557 3.552 1.00 97.75 72 PHE A N 1
ATOM 580 C CA . PHE A 1 72 ? 3.726 -10.553 2.360 1.00 97.75 72 PHE A CA 1
ATOM 581 C C . PHE A 1 72 ? 3.784 -9.224 1.610 1.00 97.75 72 PHE A C 1
ATOM 583 O O . PHE A 1 72 ? 3.914 -9.209 0.388 1.00 97.75 72 PHE A O 1
ATOM 590 N N . TYR A 1 73 ? 3.749 -8.107 2.338 1.00 97.88 73 TYR A N 1
ATOM 591 C CA . TYR A 1 73 ? 3.867 -6.779 1.750 1.00 97.88 73 TYR A CA 1
ATOM 592 C C . TYR A 1 73 ? 5.182 -6.605 0.971 1.00 97.88 73 TYR A C 1
ATOM 594 O O . TYR A 1 73 ? 5.163 -6.152 -0.174 1.00 97.88 73 TYR A O 1
ATOM 602 N N . LEU A 1 74 ? 6.316 -7.023 1.548 1.00 97.75 74 LEU A N 1
ATOM 603 C CA . LEU A 1 74 ? 7.617 -6.981 0.876 1.00 97.75 74 LEU A CA 1
ATOM 604 C C . LEU A 1 74 ? 7.679 -7.907 -0.340 1.00 97.75 74 LEU A C 1
ATOM 606 O O . LEU A 1 74 ? 8.174 -7.486 -1.382 1.00 97.75 74 LEU A O 1
ATOM 610 N N . VAL A 1 75 ? 7.167 -9.136 -0.233 1.00 97.31 75 VAL A N 1
ATOM 611 C CA . VAL A 1 75 ? 7.131 -10.094 -1.350 1.00 97.31 75 VAL A CA 1
ATOM 612 C C . VAL A 1 75 ? 6.344 -9.514 -2.521 1.00 97.31 75 VAL A C 1
ATOM 614 O O . VAL A 1 75 ? 6.831 -9.515 -3.649 1.00 97.31 75 VAL A O 1
ATOM 617 N N . PHE A 1 76 ? 5.160 -8.957 -2.266 1.00 97.19 76 PHE A N 1
ATOM 618 C CA . PHE A 1 76 ? 4.351 -8.342 -3.315 1.00 97.19 76 PHE A CA 1
ATOM 619 C C . PHE A 1 76 ? 5.054 -7.148 -3.961 1.00 97.19 76 PHE A C 1
ATOM 621 O O . PHE A 1 76 ? 5.050 -7.048 -5.185 1.00 97.19 76 PHE A O 1
ATOM 628 N N . LEU A 1 77 ? 5.720 -6.285 -3.188 1.00 96.06 77 LEU A N 1
ATOM 629 C CA . LEU A 1 77 ? 6.495 -5.174 -3.748 1.00 96.06 77 LEU A CA 1
ATOM 630 C C . LEU A 1 77 ? 7.684 -5.656 -4.592 1.00 96.06 77 LEU A C 1
ATOM 632 O O . LEU A 1 77 ? 7.855 -5.207 -5.725 1.00 96.06 77 LEU A O 1
ATOM 636 N N . LEU A 1 78 ? 8.485 -6.585 -4.067 1.00 95.69 78 LEU A N 1
ATOM 637 C CA . LEU A 1 78 ? 9.674 -7.109 -4.745 1.00 95.69 78 LEU A CA 1
ATOM 638 C C . LEU A 1 78 ? 9.332 -7.914 -6.006 1.00 95.69 78 LEU A C 1
ATOM 640 O O . LEU A 1 78 ? 10.163 -7.989 -6.904 1.00 95.69 78 LEU A O 1
ATOM 644 N N . LEU A 1 79 ? 8.123 -8.476 -6.110 1.00 95.31 79 LEU A N 1
ATOM 645 C CA . LEU A 1 79 ? 7.636 -9.133 -7.328 1.00 95.31 79 LEU A CA 1
ATOM 646 C C . LEU A 1 79 ? 6.969 -8.157 -8.305 1.00 95.31 79 LEU A C 1
ATOM 648 O O . LEU A 1 79 ? 7.196 -8.238 -9.513 1.00 95.31 79 LEU A O 1
ATOM 652 N N . ALA A 1 80 ? 6.166 -7.210 -7.814 1.00 95.00 80 ALA A N 1
ATOM 653 C CA . ALA A 1 80 ? 5.442 -6.272 -8.669 1.00 95.00 80 ALA A CA 1
ATOM 654 C C . ALA A 1 80 ? 6.389 -5.343 -9.445 1.00 95.00 80 ALA A C 1
ATOM 656 O O . ALA A 1 80 ? 6.154 -5.045 -10.622 1.00 95.00 80 ALA A O 1
ATOM 657 N N . ILE A 1 81 ? 7.471 -4.886 -8.806 1.00 94.00 81 ILE A N 1
ATOM 658 C CA . ILE A 1 81 ? 8.381 -3.892 -9.388 1.00 94.00 81 ILE A CA 1
ATOM 659 C C . ILE A 1 81 ? 9.122 -4.448 -10.618 1.00 94.00 81 ILE A C 1
ATOM 661 O O . ILE A 1 81 ? 9.032 -3.809 -11.669 1.00 94.00 81 ILE A O 1
ATOM 665 N N . PRO A 1 82 ? 9.775 -5.628 -10.578 1.00 92.69 82 PRO A N 1
ATOM 666 C CA . PRO A 1 82 ? 10.430 -6.202 -11.755 1.00 92.69 82 PRO A CA 1
ATOM 667 C C . PRO A 1 82 ? 9.485 -6.587 -12.889 1.00 92.69 82 PRO A C 1
ATOM 669 O O . PRO A 1 82 ? 9.906 -6.625 -14.040 1.00 92.69 82 PRO A O 1
ATOM 672 N N . MET A 1 83 ? 8.211 -6.845 -12.592 1.00 92.00 83 MET A N 1
ATOM 673 C CA . MET A 1 83 ? 7.208 -7.135 -13.619 1.00 92.00 83 MET A CA 1
ATOM 674 C C . MET A 1 83 ? 6.694 -5.874 -14.327 1.00 92.00 83 MET A C 1
ATOM 676 O O . MET A 1 83 ? 6.272 -5.933 -15.478 1.00 92.00 83 MET A O 1
ATOM 680 N N . SER A 1 84 ? 6.749 -4.715 -13.673 1.00 90.25 84 SER A N 1
ATOM 681 C CA . SER A 1 84 ? 6.176 -3.457 -14.176 1.00 90.25 84 SER A CA 1
ATOM 682 C C . SER A 1 84 ? 6.728 -2.923 -15.512 1.00 90.25 84 SER A C 1
ATOM 684 O O . SER A 1 84 ? 5.968 -2.251 -16.208 1.00 90.25 84 SER A O 1
ATOM 686 N N . PRO A 1 85 ? 7.989 -3.171 -15.925 1.00 87.56 85 PRO A N 1
ATOM 687 C CA . PRO A 1 85 ? 8.485 -2.736 -17.233 1.00 87.56 85 PRO A CA 1
ATOM 688 C C . PRO A 1 85 ? 7.772 -3.384 -18.424 1.00 87.56 85 PRO A C 1
ATOM 690 O O . PRO A 1 85 ? 7.769 -2.801 -19.507 1.00 87.56 85 PRO A O 1
ATOM 693 N N . ASN A 1 86 ? 7.190 -4.571 -18.236 1.00 85.81 86 ASN A N 1
ATOM 694 C CA . ASN A 1 86 ? 6.445 -5.263 -19.279 1.00 85.81 86 ASN A CA 1
ATOM 695 C C . ASN A 1 86 ? 4.985 -4.817 -19.277 1.00 85.81 86 ASN A C 1
ATOM 697 O O . ASN A 1 86 ? 4.413 -4.516 -18.229 1.00 85.81 86 ASN A O 1
ATOM 701 N N . THR A 1 87 ? 4.375 -4.803 -20.459 1.00 86.31 87 THR A N 1
ATOM 702 C CA . THR A 1 87 ? 2.959 -4.465 -20.619 1.00 86.31 87 THR A CA 1
ATOM 703 C C . THR A 1 87 ? 2.136 -5.718 -20.879 1.00 86.31 87 THR A C 1
ATOM 705 O O . THR A 1 87 ? 2.582 -6.646 -21.548 1.00 86.31 87 THR A O 1
ATOM 708 N N . VAL A 1 88 ? 0.934 -5.744 -20.317 1.00 87.81 88 VAL A N 1
ATOM 709 C CA . VAL A 1 88 ? -0.081 -6.778 -20.503 1.00 87.81 88 VAL A CA 1
ATOM 710 C C . VAL A 1 88 ? -1.376 -6.112 -20.949 1.00 87.81 88 VAL A C 1
ATOM 712 O O . VAL A 1 88 ? -1.718 -5.020 -20.491 1.00 87.81 88 VAL A O 1
ATOM 715 N N . HIS A 1 89 ? -2.101 -6.758 -21.857 1.00 86.69 89 HIS A N 1
ATOM 716 C CA . HIS A 1 89 ? -3.395 -6.266 -22.319 1.00 86.69 89 HIS A CA 1
ATOM 717 C C . HIS A 1 89 ? -4.499 -6.802 -21.407 1.00 86.69 89 HIS A C 1
ATOM 719 O O . HIS A 1 89 ? -4.748 -8.004 -21.363 1.00 86.69 89 HIS A O 1
ATOM 725 N N . LEU A 1 90 ? -5.158 -5.902 -20.677 1.00 83.81 90 LEU A N 1
ATOM 726 C CA . LEU A 1 90 ? -6.270 -6.208 -19.778 1.00 83.81 90 LEU A CA 1
ATOM 727 C C . LEU A 1 90 ? -7.472 -5.348 -20.170 1.00 83.81 90 LEU A C 1
ATOM 729 O O . LEU A 1 90 ? -7.360 -4.123 -20.227 1.00 83.81 90 LEU A O 1
ATOM 733 N N . PHE A 1 91 ? -8.616 -5.983 -20.442 1.00 77.56 91 PHE A N 1
ATOM 734 C CA . PHE A 1 91 ? -9.880 -5.307 -20.780 1.00 77.56 91 PHE A CA 1
ATOM 735 C C . PHE A 1 91 ? -9.709 -4.177 -21.819 1.00 77.56 91 PHE A C 1
ATOM 737 O O . PHE A 1 91 ? -10.183 -3.064 -21.624 1.00 77.56 91 PHE A O 1
ATOM 744 N N . HIS A 1 92 ? -8.982 -4.459 -22.909 1.00 80.75 92 HIS A N 1
ATOM 745 C CA . HIS A 1 92 ? -8.654 -3.522 -24.002 1.00 80.75 92 HIS A CA 1
ATOM 746 C C . HIS A 1 92 ? -7.725 -2.346 -23.650 1.00 80.75 92 HIS A C 1
ATOM 748 O O . HIS A 1 92 ? -7.425 -1.529 -24.518 1.00 80.75 92 HIS A O 1
ATOM 754 N N . THR A 1 93 ? -7.190 -2.290 -22.430 1.00 81.88 93 THR A N 1
ATOM 755 C CA . THR A 1 93 ? -6.185 -1.300 -22.014 1.00 81.88 93 THR A CA 1
ATOM 756 C C . THR A 1 93 ? -4.818 -1.960 -21.825 1.00 81.88 93 THR A C 1
ATOM 758 O O . THR A 1 93 ? -4.716 -3.114 -21.404 1.00 81.88 93 THR A O 1
ATOM 761 N N . ALA A 1 94 ? -3.743 -1.249 -22.169 1.00 85.50 94 ALA A N 1
ATOM 762 C CA . ALA A 1 94 ? -2.380 -1.714 -21.919 1.00 85.50 94 ALA A CA 1
ATOM 763 C C . ALA A 1 94 ? -1.958 -1.305 -20.503 1.00 85.50 94 ALA A C 1
ATOM 765 O O . ALA A 1 94 ? -1.861 -0.115 -20.205 1.00 85.50 94 ALA A O 1
ATOM 766 N N . GLN A 1 95 ? -1.696 -2.289 -19.645 1.00 88.88 95 GLN A N 1
ATOM 767 C CA . GLN A 1 95 ? -1.319 -2.080 -18.251 1.00 88.88 95 GLN A CA 1
ATOM 768 C C . GLN A 1 95 ? 0.081 -2.638 -17.961 1.00 88.88 95 GLN A C 1
ATOM 770 O O . GLN A 1 95 ? 0.493 -3.607 -18.594 1.00 88.88 95 GLN A O 1
ATOM 775 N N . PRO A 1 96 ? 0.830 -2.079 -16.997 1.00 89.69 96 PRO A N 1
ATOM 776 C CA . PRO A 1 96 ? 2.058 -2.699 -16.496 1.00 89.69 96 PRO A CA 1
ATOM 777 C C . PRO A 1 96 ? 1.771 -4.088 -15.910 1.00 89.69 96 PRO A C 1
ATOM 779 O O . PRO A 1 96 ? 0.802 -4.242 -15.172 1.00 89.69 96 PRO A O 1
ATOM 782 N N . ALA A 1 97 ? 2.615 -5.092 -16.146 1.00 89.94 97 ALA A N 1
ATOM 783 C CA . ALA A 1 97 ? 2.343 -6.461 -15.684 1.00 89.94 97 ALA A CA 1
ATOM 784 C C . ALA A 1 97 ? 2.274 -6.576 -14.148 1.00 89.94 97 ALA A C 1
ATOM 786 O O . ALA A 1 97 ? 1.489 -7.355 -13.612 1.00 89.94 97 ALA A O 1
ATOM 787 N N . GLY A 1 98 ? 3.016 -5.728 -13.426 1.00 90.31 98 GLY A N 1
ATOM 788 C CA . GLY A 1 98 ? 2.955 -5.642 -11.961 1.00 90.31 98 GLY A CA 1
ATOM 789 C C . GLY A 1 98 ? 1.607 -5.165 -11.398 1.00 90.31 98 GLY A C 1
ATOM 790 O O . GLY A 1 98 ? 1.374 -5.283 -10.194 1.00 90.31 98 GLY A O 1
ATOM 791 N N . ILE A 1 99 ? 0.697 -4.650 -12.236 1.00 91.19 99 ILE A N 1
ATOM 792 C CA . ILE A 1 99 ? -0.599 -4.103 -11.807 1.00 91.19 99 ILE A CA 1
ATOM 793 C C . ILE A 1 99 ? -1.485 -5.127 -11.096 1.00 91.19 99 ILE A C 1
ATOM 795 O O . ILE A 1 99 ? -2.337 -4.741 -10.305 1.00 91.19 99 ILE A O 1
ATOM 799 N N . LEU A 1 100 ? -1.291 -6.422 -11.362 1.00 90.25 100 LEU A N 1
ATOM 800 C CA . LEU A 1 100 ? -2.082 -7.472 -10.726 1.00 90.25 100 LEU A CA 1
ATOM 801 C C . LEU A 1 100 ? -1.661 -7.731 -9.276 1.00 90.25 100 LEU A C 1
ATOM 803 O O . LEU A 1 100 ? -2.467 -8.206 -8.481 1.00 90.25 100 LEU A O 1
ATOM 807 N N . ILE A 1 101 ? -0.410 -7.410 -8.945 1.00 94.44 101 ILE A N 1
ATOM 808 C CA . ILE A 1 101 ? 0.200 -7.678 -7.641 1.00 94.44 101 ILE A CA 1
ATOM 809 C C . ILE A 1 101 ? 0.110 -6.438 -6.745 1.00 94.44 101 ILE A C 1
ATOM 811 O O . ILE A 1 101 ? -0.138 -6.568 -5.549 1.00 94.44 101 ILE A O 1
ATOM 815 N N . PHE A 1 102 ? 0.251 -5.230 -7.306 1.00 91.81 102 PHE A N 1
ATOM 816 C CA . PHE A 1 102 ? 0.226 -3.982 -6.532 1.00 91.81 102 PHE A CA 1
ATOM 817 C C . PHE A 1 102 ? -1.002 -3.828 -5.615 1.00 91.81 102 PHE A C 1
ATOM 819 O O . PHE A 1 102 ? -0.802 -3.516 -4.449 1.00 91.81 102 PHE A O 1
ATOM 826 N N . PRO A 1 103 ? -2.251 -4.082 -6.051 1.00 94.69 103 PRO A N 1
ATOM 827 C CA . PRO A 1 103 ? -3.415 -3.954 -5.175 1.00 94.69 103 PRO A CA 1
ATOM 828 C C . PRO A 1 103 ? -3.378 -4.840 -3.927 1.00 94.69 103 PRO A C 1
ATOM 830 O O . PRO A 1 103 ? -3.967 -4.478 -2.910 1.00 94.69 103 PRO A O 1
ATOM 833 N N . LEU A 1 104 ? -2.639 -5.955 -3.957 1.00 96.62 104 LEU A N 1
ATOM 834 C CA . LEU A 1 104 ? -2.450 -6.807 -2.784 1.00 96.62 104 LEU A CA 1
ATOM 835 C C . LEU A 1 104 ? -1.668 -6.085 -1.680 1.00 96.62 104 LEU A C 1
ATOM 837 O O . LEU A 1 104 ? -1.945 -6.302 -0.503 1.00 96.62 104 LEU A O 1
ATOM 841 N N . THR A 1 105 ? -0.744 -5.180 -2.025 1.00 96.69 105 THR A N 1
ATOM 842 C CA . THR A 1 105 ? -0.022 -4.383 -1.020 1.00 96.69 105 THR A CA 1
ATOM 843 C C . THR A 1 105 ? -0.966 -3.438 -0.278 1.00 96.69 105 THR A C 1
ATOM 845 O O . THR A 1 105 ? -0.782 -3.223 0.920 1.00 96.69 105 THR A O 1
ATOM 848 N N . PHE A 1 106 ? -2.017 -2.940 -0.942 1.00 95.94 106 PHE A N 1
ATOM 849 C CA . PHE A 1 106 ? -3.015 -2.056 -0.332 1.00 95.94 106 PHE A CA 1
ATOM 850 C C . PHE A 1 106 ? -3.857 -2.800 0.704 1.00 95.94 106 PHE A C 1
ATOM 852 O O . PHE A 1 106 ? -4.028 -2.294 1.809 1.00 95.94 106 PHE A O 1
ATOM 859 N N . ILE A 1 107 ? -4.292 -4.033 0.402 1.00 96.75 107 ILE A N 1
ATOM 860 C CA . ILE A 1 107 ? -5.010 -4.893 1.364 1.00 96.75 107 ILE A CA 1
ATOM 861 C C . ILE A 1 107 ? -4.184 -5.053 2.640 1.00 96.75 107 ILE A C 1
ATOM 863 O O . ILE A 1 107 ? -4.700 -4.908 3.750 1.00 96.75 107 ILE A O 1
ATOM 867 N N . ILE A 1 108 ? -2.895 -5.367 2.487 1.00 97.94 108 ILE A N 1
ATOM 868 C CA . ILE A 1 108 ? -2.008 -5.608 3.620 1.00 97.94 108 ILE A CA 1
ATOM 869 C C . ILE A 1 108 ? -1.798 -4.319 4.417 1.00 97.94 108 ILE A C 1
ATOM 871 O O . ILE A 1 108 ? -1.939 -4.333 5.640 1.00 97.94 108 ILE A O 1
ATOM 875 N N . LEU A 1 109 ? -1.527 -3.199 3.743 1.00 97.56 109 LEU A N 1
ATOM 876 C CA . LEU A 1 109 ? -1.332 -1.909 4.400 1.00 97.56 109 LEU A CA 1
ATOM 877 C C . LEU A 1 109 ? -2.584 -1.462 5.168 1.00 97.56 109 LEU A C 1
ATOM 879 O O . LEU A 1 109 ? -2.488 -1.047 6.325 1.00 97.56 109 LEU A O 1
ATOM 883 N N . ASP A 1 110 ? -3.764 -1.597 4.568 1.00 97.00 110 ASP A N 1
ATOM 884 C CA . ASP A 1 110 ? -5.041 -1.274 5.204 1.00 97.00 110 ASP A CA 1
ATOM 885 C C . ASP A 1 110 ? -5.338 -2.211 6.383 1.00 97.00 110 ASP A C 1
ATOM 887 O O . ASP A 1 110 ? -5.791 -1.759 7.437 1.00 97.00 110 ASP A O 1
ATOM 891 N N . SER A 1 111 ? -5.018 -3.503 6.254 1.00 97.25 111 SER A N 1
ATOM 892 C CA . SER A 1 111 ? -5.145 -4.479 7.345 1.00 97.25 111 SER A CA 1
ATOM 893 C C . SER A 1 111 ? -4.253 -4.103 8.527 1.00 97.25 111 SER A C 1
ATOM 895 O O . SER A 1 111 ? -4.701 -4.119 9.673 1.00 97.25 111 SER A O 1
ATOM 897 N N . VAL A 1 112 ? -3.010 -3.689 8.267 1.00 96.50 112 VAL A N 1
ATOM 898 C CA . VAL A 1 112 ? -2.081 -3.230 9.309 1.00 96.50 112 VAL A CA 1
ATOM 899 C C . VAL A 1 112 ? -2.584 -1.941 9.960 1.00 96.50 112 VAL A C 1
ATOM 901 O O . VAL A 1 112 ? -2.559 -1.833 11.186 1.00 96.50 112 VAL A O 1
ATOM 904 N N . ASN A 1 113 ? -3.113 -0.988 9.187 1.00 94.00 113 ASN A N 1
ATOM 905 C CA . ASN A 1 113 ? -3.735 0.219 9.740 1.00 94.00 113 ASN A CA 1
ATOM 906 C C . ASN A 1 113 ? -4.964 -0.089 10.605 1.00 94.00 113 ASN A C 1
ATOM 908 O O . ASN A 1 113 ? -5.192 0.569 11.626 1.00 94.00 113 ASN A O 1
ATOM 912 N N . GLU A 1 114 ? -5.775 -1.070 10.219 1.00 93.31 114 GLU A N 1
ATOM 913 C CA . GLU A 1 114 ? -6.966 -1.445 10.974 1.00 93.31 114 GLU A CA 1
ATOM 914 C C . GLU A 1 114 ? -6.609 -2.168 12.276 1.00 93.31 114 GLU A C 1
ATOM 916 O O . GLU A 1 114 ? -7.126 -1.805 13.340 1.00 93.31 114 GLU A O 1
ATOM 921 N N . ILE A 1 115 ? -5.707 -3.150 12.200 1.00 92.31 115 ILE A N 1
ATOM 922 C CA . ILE A 1 115 ? -5.337 -4.037 13.307 1.00 92.31 115 ILE A CA 1
ATOM 923 C C . ILE A 1 115 ? -4.352 -3.361 14.267 1.00 92.31 115 ILE A C 1
ATOM 925 O O . ILE A 1 115 ? -4.584 -3.311 15.476 1.00 92.31 115 ILE A O 1
ATOM 929 N N . PHE A 1 116 ? -3.252 -2.834 13.731 1.00 88.81 116 PHE A N 1
ATOM 930 C CA . PHE A 1 116 ? -2.113 -2.340 14.506 1.00 88.81 116 PHE A CA 1
ATOM 931 C C . PHE A 1 116 ? -2.040 -0.816 14.566 1.00 88.81 116 PHE A C 1
ATOM 933 O O . PHE A 1 116 ? -1.234 -0.286 15.320 1.00 88.81 116 PHE A O 1
ATOM 940 N N . GLN A 1 117 ? -2.927 -0.104 13.869 1.00 87.69 117 GLN A N 1
ATOM 941 C CA . GLN A 1 117 ? -2.983 1.359 13.833 1.00 87.69 117 GLN A CA 1
ATOM 942 C C . GLN A 1 117 ? -1.825 2.009 13.051 1.00 87.69 117 GLN A C 1
ATOM 944 O O . GLN A 1 117 ? -0.875 1.378 12.583 1.00 87.69 117 GLN A O 1
ATOM 949 N N . TYR A 1 118 ? -1.915 3.334 12.930 1.00 86.62 118 TYR A N 1
ATOM 950 C CA . TYR A 1 118 ? -1.036 4.169 12.113 1.00 86.62 118 TYR A CA 1
ATOM 951 C C . TYR A 1 118 ? 0.459 4.020 12.423 1.00 86.62 118 TYR A C 1
ATOM 953 O O . TYR A 1 118 ? 1.279 4.078 11.513 1.00 86.62 118 TYR A O 1
ATOM 961 N N . ARG A 1 119 ? 0.842 3.854 13.698 1.00 86.25 119 ARG A N 1
ATOM 962 C CA . ARG A 1 119 ? 2.262 3.799 14.088 1.00 86.25 119 ARG A CA 1
ATOM 963 C C . ARG A 1 119 ? 2.976 2.622 13.424 1.00 86.25 119 ARG A C 1
ATOM 965 O O . ARG A 1 119 ? 4.056 2.815 12.872 1.00 86.25 119 ARG A O 1
ATOM 972 N N . TYR A 1 120 ? 2.355 1.445 13.442 1.00 90.25 120 TYR A N 1
ATOM 973 C CA . TYR A 1 120 ? 2.918 0.238 12.842 1.00 90.25 120 TYR A CA 1
ATOM 974 C C . TYR A 1 120 ? 2.833 0.278 11.318 1.00 90.25 120 TYR A C 1
ATOM 976 O O . TYR A 1 120 ? 3.804 -0.073 10.659 1.00 90.25 120 TYR A O 1
ATOM 984 N N . ALA A 1 121 ? 1.745 0.804 10.745 1.00 92.56 121 ALA A N 1
ATOM 985 C CA . ALA A 1 121 ? 1.653 1.010 9.298 1.00 92.56 121 ALA A CA 1
ATOM 986 C C . ALA A 1 121 ? 2.735 1.974 8.772 1.00 92.56 121 ALA A C 1
ATOM 988 O O . ALA A 1 121 ? 3.364 1.718 7.742 1.00 92.56 121 ALA A O 1
ATOM 989 N N . ARG A 1 122 ? 3.029 3.049 9.518 1.00 93.81 122 ARG A N 1
ATOM 990 C CA . ARG A 1 122 ? 4.136 3.972 9.231 1.00 93.81 122 ARG A CA 1
ATOM 991 C C . ARG A 1 122 ? 5.494 3.279 9.329 1.00 93.81 122 ARG A C 1
ATOM 993 O O . ARG A 1 122 ? 6.323 3.459 8.447 1.00 93.81 122 ARG A O 1
ATOM 1000 N N . GLN A 1 123 ? 5.739 2.504 10.386 1.00 93.81 123 GLN A N 1
ATOM 1001 C CA . GLN A 1 123 ? 6.999 1.766 10.540 1.00 93.81 123 GLN A CA 1
ATOM 1002 C C . GLN A 1 123 ? 7.197 0.742 9.420 1.00 93.81 123 GLN A C 1
ATOM 1004 O O . GLN A 1 123 ? 8.282 0.678 8.853 1.00 93.81 123 GLN A O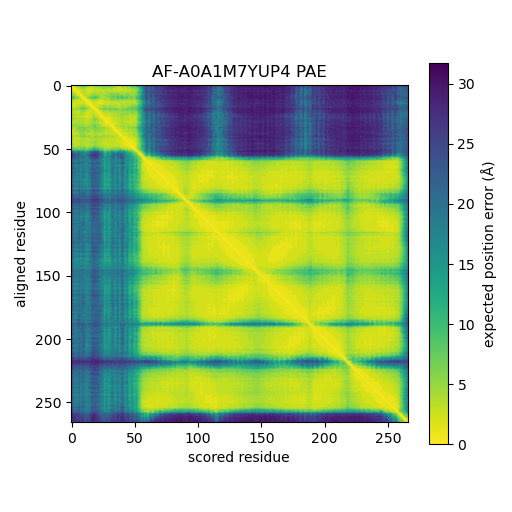 1
ATOM 1009 N N . LEU A 1 124 ? 6.144 0.006 9.063 1.00 96.06 124 LEU A N 1
ATOM 1010 C CA . LEU A 1 124 ? 6.133 -0.971 7.977 1.00 96.06 124 LEU A CA 1
ATOM 1011 C C . LEU A 1 124 ? 6.535 -0.336 6.643 1.00 96.06 124 LEU A C 1
ATOM 1013 O O . LEU A 1 124 ? 7.435 -0.822 5.965 1.00 96.06 124 LEU A O 1
ATOM 1017 N N . THR A 1 125 ? 5.908 0.785 6.294 1.00 96.69 125 THR A N 1
ATOM 1018 C CA . THR A 1 125 ? 6.171 1.513 5.040 1.00 96.69 125 THR A CA 1
ATOM 1019 C C . THR A 1 125 ? 7.552 2.174 5.029 1.00 96.69 125 THR A C 1
ATOM 1021 O O . THR A 1 125 ? 8.252 2.103 4.021 1.00 96.69 125 THR A O 1
ATOM 1024 N N . CYS A 1 126 ? 8.007 2.743 6.152 1.00 97.31 126 CYS A N 1
ATOM 1025 C CA . CYS A 1 126 ? 9.377 3.252 6.282 1.00 97.31 126 CYS A CA 1
ATOM 1026 C C . CYS A 1 126 ? 10.424 2.135 6.157 1.00 97.31 126 CYS A C 1
ATOM 1028 O O . CYS A 1 126 ? 11.417 2.309 5.455 1.00 97.31 126 CYS A O 1
ATOM 1030 N N . MET A 1 127 ? 10.208 0.987 6.804 1.00 97.75 127 MET A N 1
ATOM 1031 C CA . MET A 1 127 ? 11.125 -0.150 6.721 1.00 97.75 127 MET A CA 1
ATOM 1032 C C . MET A 1 127 ? 11.144 -0.738 5.309 1.00 97.75 127 MET A C 1
ATOM 1034 O O . MET A 1 127 ? 12.214 -1.010 4.775 1.00 97.75 127 MET A O 1
ATOM 1038 N N . ALA A 1 128 ? 9.983 -0.858 4.660 1.00 97.81 128 ALA A N 1
ATOM 1039 C CA . ALA A 1 128 ? 9.909 -1.269 3.263 1.00 97.81 128 ALA A CA 1
ATOM 1040 C C . ALA A 1 128 ? 10.685 -0.320 2.343 1.00 97.81 128 ALA A C 1
ATOM 1042 O O . ALA A 1 128 ? 11.406 -0.790 1.470 1.00 97.81 128 ALA A O 1
ATOM 1043 N N . ALA A 1 129 ? 10.612 0.997 2.564 1.00 98.06 129 ALA A N 1
ATOM 1044 C CA . ALA A 1 129 ? 11.400 1.959 1.797 1.00 98.06 129 ALA A CA 1
ATOM 1045 C C . ALA A 1 129 ? 12.912 1.732 1.963 1.00 98.06 129 ALA A C 1
ATOM 1047 O O . ALA A 1 129 ? 13.638 1.731 0.971 1.00 98.06 129 ALA A O 1
ATOM 1048 N N . VAL A 1 130 ? 13.383 1.469 3.188 1.00 98.25 130 VAL A N 1
ATOM 1049 C CA . VAL A 1 130 ? 14.791 1.116 3.448 1.00 98.25 130 VAL A CA 1
ATOM 1050 C C . VAL A 1 130 ? 15.175 -0.171 2.716 1.00 98.25 130 VAL A C 1
ATOM 1052 O O . VAL A 1 130 ? 16.199 -0.202 2.037 1.00 98.25 130 VAL A O 1
ATOM 1055 N N . VAL A 1 131 ? 14.334 -1.208 2.779 1.00 98.06 131 VAL A N 1
ATOM 1056 C CA . VAL A 1 131 ? 14.556 -2.471 2.056 1.00 98.06 131 VAL A CA 1
ATOM 1057 C C . VAL A 1 131 ? 14.633 -2.241 0.544 1.00 98.06 131 VAL A C 1
ATOM 1059 O O . VAL A 1 131 ? 15.504 -2.813 -0.104 1.00 98.06 131 VAL A O 1
ATOM 1062 N N . MET A 1 132 ? 13.796 -1.369 -0.025 1.00 97.69 132 MET A N 1
ATOM 1063 C CA . MET A 1 132 ? 13.860 -1.019 -1.451 1.00 97.69 132 MET A CA 1
ATOM 1064 C C . MET A 1 132 ? 15.169 -0.305 -1.816 1.00 97.69 132 MET A C 1
ATOM 1066 O O . MET A 1 132 ? 15.747 -0.591 -2.863 1.00 97.69 132 MET A O 1
ATOM 1070 N N . VAL A 1 133 ? 15.680 0.584 -0.958 1.00 98.25 133 VAL A N 1
ATOM 1071 C CA . VAL A 1 133 ? 16.992 1.226 -1.168 1.00 98.25 133 VAL A CA 1
ATOM 1072 C C . VAL A 1 133 ? 18.121 0.195 -1.112 1.00 98.25 133 VAL A C 1
ATOM 1074 O O . VAL A 1 133 ? 18.998 0.208 -1.972 1.00 98.25 133 VAL A O 1
ATOM 1077 N N . ILE A 1 134 ? 18.078 -0.737 -0.156 1.00 98.25 134 ILE A N 1
ATOM 1078 C CA . ILE A 1 134 ? 19.059 -1.828 -0.063 1.00 98.25 134 ILE A CA 1
ATOM 1079 C C . ILE A 1 134 ? 18.989 -2.718 -1.310 1.00 98.25 134 ILE A C 1
ATOM 1081 O O . ILE A 1 134 ? 20.019 -2.986 -1.922 1.00 98.25 134 ILE A O 1
ATOM 1085 N N . ALA A 1 135 ? 17.791 -3.127 -1.738 1.00 97.50 135 ALA A N 1
ATOM 1086 C CA . ALA A 1 135 ? 17.601 -3.924 -2.949 1.00 97.50 135 ALA A CA 1
ATOM 1087 C C . ALA A 1 135 ? 18.139 -3.201 -4.196 1.00 97.50 135 ALA A C 1
ATOM 1089 O O . ALA A 1 135 ? 18.823 -3.810 -5.015 1.00 97.50 135 ALA A O 1
ATOM 1090 N N . SER A 1 136 ? 17.892 -1.891 -4.310 1.00 97.56 136 SER A N 1
ATOM 1091 C CA . SER A 1 136 ? 18.460 -1.045 -5.363 1.00 97.56 136 SER A CA 1
ATOM 1092 C C . SER A 1 136 ? 19.992 -1.085 -5.364 1.00 97.56 136 SER A C 1
ATOM 1094 O O . SER A 1 136 ? 20.593 -1.369 -6.402 1.00 97.56 136 SER A O 1
ATOM 1096 N N . ALA A 1 137 ? 20.619 -0.870 -4.203 1.00 97.81 137 ALA A N 1
ATOM 1097 C CA . ALA A 1 137 ? 22.072 -0.858 -4.056 1.00 97.81 137 ALA A CA 1
ATOM 1098 C C . ALA A 1 137 ? 22.707 -2.220 -4.368 1.00 97.81 137 ALA A C 1
ATOM 1100 O O . ALA A 1 137 ? 23.714 -2.275 -5.069 1.00 97.81 137 ALA A O 1
ATOM 1101 N N . LEU A 1 138 ? 22.104 -3.318 -3.900 1.00 97.19 138 LEU A N 1
ATOM 1102 C CA . LEU A 1 138 ? 22.599 -4.671 -4.155 1.00 97.19 138 LEU A CA 1
ATOM 1103 C C . LEU A 1 138 ? 22.512 -5.034 -5.638 1.00 97.19 138 LEU A C 1
ATOM 1105 O O . LEU A 1 138 ? 23.494 -5.513 -6.198 1.00 97.19 138 LEU A O 1
ATOM 1109 N N . VAL A 1 139 ? 21.381 -4.750 -6.296 1.00 95.94 139 VAL A N 1
ATOM 1110 C CA . VAL A 1 139 ? 21.261 -4.985 -7.742 1.00 95.94 139 VAL A CA 1
ATOM 1111 C C . VAL A 1 139 ? 22.272 -4.129 -8.501 1.00 95.94 139 VAL A C 1
ATOM 1113 O O . VAL A 1 139 ? 22.980 -4.650 -9.357 1.00 95.94 139 VAL A O 1
ATOM 1116 N N . TYR A 1 140 ? 22.397 -2.841 -8.169 1.00 96.38 140 TYR A N 1
ATOM 1117 C CA . TYR A 1 140 ? 23.380 -1.958 -8.797 1.00 96.38 140 TYR A CA 1
ATOM 1118 C C . TYR A 1 140 ? 24.813 -2.481 -8.634 1.00 96.38 140 TYR A C 1
ATOM 1120 O O . TYR A 1 140 ? 25.564 -2.510 -9.607 1.00 96.38 140 TYR A O 1
ATOM 1128 N N . LEU A 1 141 ? 25.183 -2.935 -7.434 1.00 96.62 141 LEU A N 1
ATOM 1129 C CA . LEU A 1 141 ? 26.500 -3.504 -7.165 1.00 96.62 141 LEU A CA 1
ATOM 1130 C C . LEU A 1 141 ? 26.758 -4.734 -8.043 1.00 96.62 141 LEU A C 1
ATOM 1132 O O . LEU A 1 141 ? 27.779 -4.788 -8.721 1.00 96.62 141 LEU A O 1
ATOM 1136 N N . THR A 1 142 ? 25.823 -5.686 -8.095 1.00 95.06 142 THR A N 1
ATOM 1137 C CA . THR A 1 142 ? 25.959 -6.890 -8.930 1.00 95.06 142 THR A CA 1
ATOM 1138 C C . THR A 1 142 ? 26.159 -6.546 -10.405 1.00 95.06 142 THR A C 1
ATOM 1140 O O . THR A 1 142 ? 27.018 -7.142 -11.049 1.00 95.06 142 THR A O 1
ATOM 1143 N N . LEU A 1 143 ? 25.416 -5.562 -10.926 1.00 94.38 143 LEU A N 1
ATOM 1144 C CA . LEU A 1 143 ? 25.514 -5.134 -12.325 1.00 94.38 143 LEU A CA 1
ATOM 1145 C C . LEU A 1 143 ? 26.860 -4.484 -12.687 1.00 94.38 143 LEU A C 1
ATOM 1147 O O . LEU A 1 143 ? 27.223 -4.490 -13.858 1.00 94.38 143 LEU A O 1
ATOM 1151 N N . ASN A 1 144 ? 27.579 -3.914 -11.714 1.00 93.62 144 ASN A N 1
ATOM 1152 C CA . ASN A 1 144 ? 28.860 -3.234 -11.946 1.00 93.62 144 ASN A CA 1
ATOM 1153 C C . ASN A 1 144 ? 30.083 -4.089 -11.582 1.00 93.62 144 ASN A C 1
ATOM 1155 O O . ASN A 1 144 ? 31.172 -3.835 -12.087 1.00 93.62 144 ASN A O 1
ATOM 1159 N N . VAL A 1 145 ? 29.929 -5.072 -10.690 1.00 95.50 145 VAL A N 1
ATOM 1160 C CA . VAL A 1 145 ? 31.035 -5.931 -10.232 1.00 95.50 145 VAL A CA 1
ATOM 1161 C C . VAL A 1 145 ? 31.262 -7.116 -11.167 1.00 95.50 145 VAL A C 1
ATOM 1163 O O . VAL A 1 145 ? 32.405 -7.506 -11.392 1.00 95.50 145 VAL A O 1
ATOM 1166 N N . PHE A 1 146 ? 30.189 -7.704 -11.699 1.00 93.69 146 PHE A N 1
ATOM 1167 C CA . PHE A 1 146 ? 30.269 -8.929 -12.488 1.00 93.69 146 PHE A CA 1
ATOM 1168 C C . PHE A 1 146 ? 30.018 -8.665 -13.970 1.00 93.69 146 PHE A C 1
ATOM 1170 O O . PHE A 1 146 ? 29.185 -7.840 -14.342 1.00 93.69 146 PHE A O 1
ATOM 1177 N N . THR A 1 147 ? 30.695 -9.428 -14.825 1.00 93.25 147 THR A N 1
ATOM 1178 C CA . THR A 1 147 ? 30.364 -9.514 -16.246 1.00 93.25 147 THR A CA 1
ATOM 1179 C C . THR A 1 147 ? 29.136 -10.408 -16.414 1.00 93.25 147 THR A C 1
ATOM 1181 O O . THR A 1 147 ? 29.158 -11.601 -16.114 1.00 93.25 147 THR A O 1
ATOM 1184 N N . LEU A 1 148 ? 28.027 -9.813 -16.851 1.00 93.88 148 LEU A N 1
ATOM 1185 C CA . LEU A 1 148 ? 26.724 -10.472 -16.960 1.00 93.88 148 LEU A CA 1
ATOM 1186 C C . LEU A 1 148 ? 26.287 -10.546 -18.424 1.00 93.88 148 LEU A C 1
ATOM 1188 O O . LEU A 1 148 ? 26.722 -9.748 -19.249 1.00 93.88 148 LEU A O 1
ATOM 1192 N N . SER A 1 149 ? 25.414 -11.501 -18.744 1.00 94.44 149 SER A N 1
ATOM 1193 C CA . SER A 1 149 ? 24.856 -11.632 -20.092 1.00 94.44 149 SER A CA 1
ATOM 1194 C C . SER A 1 149 ? 23.865 -10.508 -20.417 1.00 94.44 149 SER A C 1
ATOM 1196 O O . SER A 1 149 ? 23.204 -9.959 -19.531 1.00 94.44 149 SER A O 1
ATOM 1198 N N . ASP A 1 150 ? 23.687 -10.221 -21.708 1.00 93.25 150 ASP A N 1
ATOM 1199 C CA . ASP A 1 150 ? 22.782 -9.164 -22.184 1.00 93.25 150 ASP A CA 1
ATOM 1200 C C . ASP A 1 150 ? 21.328 -9.372 -21.738 1.00 93.25 150 ASP A C 1
ATOM 1202 O O . ASP A 1 150 ? 20.619 -8.418 -21.403 1.00 93.25 150 ASP A O 1
ATOM 1206 N N . ALA A 1 151 ? 20.882 -10.630 -21.662 1.00 91.50 151 ALA A N 1
ATOM 1207 C CA . ALA A 1 151 ? 19.555 -10.971 -21.155 1.00 91.50 151 ALA A CA 1
ATOM 1208 C C . ALA A 1 151 ? 19.385 -10.543 -19.687 1.00 91.50 151 ALA A C 1
ATOM 1210 O O . ALA A 1 151 ? 18.343 -10.003 -19.310 1.00 91.50 151 ALA A O 1
ATOM 1211 N N . TYR A 1 152 ? 20.424 -10.720 -18.866 1.00 91.50 152 TYR A N 1
ATOM 1212 C CA . TYR A 1 152 ? 20.407 -10.307 -17.466 1.00 91.50 152 TYR A CA 1
ATOM 1213 C C . TYR A 1 152 ? 20.355 -8.780 -17.338 1.00 91.50 152 TYR A C 1
ATOM 1215 O O . TYR A 1 152 ? 19.533 -8.249 -16.589 1.00 91.50 152 TYR A O 1
ATOM 1223 N N . LEU A 1 153 ? 21.170 -8.062 -18.118 1.00 92.19 153 LEU A N 1
ATOM 1224 C CA . LEU A 1 153 ? 21.178 -6.595 -18.155 1.00 92.19 153 LEU A CA 1
ATOM 1225 C C . LEU A 1 153 ? 19.832 -6.023 -18.614 1.00 92.19 153 LEU A C 1
ATOM 1227 O O . LEU A 1 153 ? 19.360 -5.027 -18.064 1.00 92.19 153 LEU A O 1
ATOM 1231 N N . THR A 1 154 ? 19.172 -6.685 -19.563 1.00 89.94 154 THR A N 1
ATOM 1232 C CA . THR A 1 154 ? 17.854 -6.279 -20.067 1.00 89.94 154 THR A CA 1
ATOM 1233 C C . THR A 1 154 ? 16.781 -6.336 -18.976 1.00 89.94 154 THR A C 1
ATOM 1235 O O . THR A 1 154 ? 15.959 -5.422 -18.870 1.00 89.94 154 THR A O 1
ATOM 1238 N N . VAL A 1 155 ? 16.799 -7.380 -18.141 1.00 89.62 155 VAL A N 1
ATOM 1239 C CA . VAL A 1 155 ? 15.812 -7.576 -17.066 1.00 89.62 155 VAL A CA 1
ATOM 1240 C C . VAL A 1 155 ? 16.144 -6.728 -15.837 1.00 89.62 155 VAL A C 1
ATOM 1242 O O . VAL A 1 155 ? 15.296 -5.986 -15.340 1.00 89.62 155 VAL A O 1
ATOM 1245 N N . PHE A 1 156 ? 17.381 -6.808 -15.344 1.00 92.75 156 PHE A N 1
ATOM 1246 C CA . PHE A 1 156 ? 17.770 -6.217 -14.061 1.00 92.75 156 PHE A CA 1
ATOM 1247 C C . PHE A 1 156 ? 18.265 -4.772 -14.178 1.00 92.75 156 PHE A C 1
ATOM 1249 O O . PHE A 1 156 ? 18.217 -4.036 -13.192 1.00 92.75 156 PHE A O 1
ATOM 1256 N N . GLY A 1 157 ? 18.673 -4.319 -15.368 1.00 92.94 157 GLY A N 1
ATOM 1257 C CA . GLY A 1 157 ? 19.306 -3.012 -15.574 1.00 92.94 157 GLY A CA 1
ATOM 1258 C C . GLY A 1 157 ? 18.454 -1.815 -15.151 1.00 92.94 157 GLY A C 1
ATOM 1259 O O . GLY A 1 157 ? 18.980 -0.797 -14.708 1.00 92.94 157 GLY A O 1
ATOM 1260 N N . LYS A 1 158 ? 17.122 -1.934 -15.220 1.00 92.44 158 LYS A N 1
ATOM 1261 C CA . LYS A 1 158 ? 16.194 -0.865 -14.805 1.00 92.44 158 LYS A CA 1
ATOM 1262 C C . LYS A 1 158 ? 15.853 -0.903 -13.312 1.00 92.44 158 LYS A C 1
ATOM 1264 O O . LYS A 1 158 ? 15.356 0.094 -12.783 1.00 92.44 158 LYS A O 1
ATOM 1269 N N . LEU A 1 159 ? 16.095 -2.022 -12.625 1.00 95.00 159 LEU A N 1
ATOM 1270 C CA . LEU A 1 159 ? 15.621 -2.234 -11.256 1.00 95.00 159 LEU A CA 1
ATOM 1271 C C . LEU A 1 159 ? 16.214 -1.271 -10.224 1.00 95.00 159 LEU A C 1
ATOM 1273 O O . LEU A 1 159 ? 15.432 -0.813 -9.393 1.00 95.00 159 LEU A O 1
ATOM 1277 N N . PRO A 1 160 ? 17.507 -0.878 -10.261 1.00 96.38 160 PRO A N 1
ATOM 1278 C CA . PRO A 1 160 ? 18.031 0.078 -9.287 1.00 96.38 160 PRO A CA 1
ATOM 1279 C C . PRO A 1 160 ? 17.233 1.387 -9.259 1.00 96.38 160 PRO A C 1
ATOM 1281 O O . PRO A 1 160 ? 16.815 1.847 -8.192 1.00 96.38 160 PRO A O 1
ATOM 1284 N N . LYS A 1 161 ? 16.926 1.940 -10.442 1.00 94.50 161 LYS A N 1
ATOM 1285 C CA . LYS A 1 161 ? 16.095 3.144 -10.573 1.00 94.50 161 LYS A CA 1
ATOM 1286 C C . LYS A 1 161 ? 14.664 2.884 -10.097 1.00 94.50 161 LYS A C 1
ATOM 1288 O O . LYS A 1 161 ? 14.117 3.689 -9.349 1.00 94.50 161 LYS A O 1
ATOM 1293 N N . LEU A 1 162 ? 14.056 1.770 -10.506 1.00 94.19 162 LEU A N 1
ATOM 1294 C CA . LEU A 1 162 ? 12.666 1.453 -10.157 1.00 94.19 162 LEU A CA 1
ATOM 1295 C C . LEU A 1 162 ? 12.470 1.242 -8.652 1.00 94.19 162 LEU A C 1
ATOM 1297 O O . LEU A 1 162 ? 11.494 1.745 -8.096 1.00 94.19 162 LEU A O 1
ATOM 1301 N N . TYR A 1 163 ? 13.390 0.549 -7.983 1.00 96.88 163 TYR A N 1
ATOM 1302 C CA . TYR A 1 163 ? 13.351 0.373 -6.534 1.00 96.88 163 TYR A CA 1
ATOM 1303 C C . TYR A 1 163 ? 13.528 1.700 -5.795 1.00 96.88 163 TYR A C 1
ATOM 1305 O O . TYR A 1 163 ? 12.797 1.957 -4.843 1.00 96.88 163 TYR A O 1
ATOM 1313 N N . LEU A 1 164 ? 14.416 2.584 -6.263 1.00 95.94 164 LEU A N 1
ATOM 1314 C CA . LEU A 1 164 ? 14.623 3.894 -5.641 1.00 95.94 164 LEU A CA 1
ATOM 1315 C C . LEU A 1 164 ? 13.389 4.801 -5.772 1.00 95.94 164 LEU A C 1
ATOM 1317 O O . LEU A 1 164 ? 12.980 5.432 -4.798 1.00 95.94 164 LEU A O 1
ATOM 1321 N N . ILE A 1 165 ? 12.738 4.822 -6.941 1.00 94.31 165 ILE A N 1
ATOM 1322 C CA . ILE A 1 165 ? 11.480 5.566 -7.115 1.00 94.31 165 ILE A CA 1
ATOM 1323 C C . ILE A 1 165 ? 10.380 4.969 -6.225 1.00 94.31 165 ILE A C 1
ATOM 1325 O O . ILE A 1 165 ? 9.650 5.717 -5.574 1.00 94.31 165 ILE A O 1
ATOM 1329 N N . ASN A 1 166 ? 10.269 3.637 -6.139 1.00 95.44 166 ASN A N 1
ATOM 1330 C CA . ASN A 1 166 ? 9.290 3.007 -5.249 1.00 95.44 166 ASN A CA 1
ATOM 1331 C C . ASN A 1 166 ? 9.590 3.294 -3.773 1.00 95.44 166 ASN A C 1
ATOM 1333 O O . ASN A 1 166 ? 8.652 3.543 -3.029 1.00 95.44 166 ASN A O 1
ATOM 1337 N N . ALA A 1 167 ? 10.855 3.360 -3.349 1.00 97.50 167 ALA A N 1
ATOM 1338 C CA . ALA A 1 167 ? 11.211 3.772 -1.991 1.00 97.50 167 ALA A CA 1
ATOM 1339 C C . ALA A 1 167 ? 10.651 5.166 -1.655 1.00 97.50 167 ALA A C 1
ATOM 1341 O O . ALA A 1 167 ? 10.050 5.355 -0.599 1.00 97.50 167 ALA A O 1
ATOM 1342 N N . LEU A 1 168 ? 10.763 6.126 -2.578 1.00 96.44 168 LEU A N 1
ATOM 1343 C CA . LEU A 1 168 ? 10.170 7.459 -2.413 1.00 96.44 168 LEU A CA 1
ATOM 1344 C C . LEU A 1 168 ? 8.638 7.417 -2.408 1.00 96.44 168 LEU A C 1
ATOM 1346 O O . LEU A 1 168 ? 8.005 8.100 -1.605 1.00 96.44 168 LEU A O 1
ATOM 1350 N N . CYS A 1 169 ? 8.033 6.582 -3.253 1.00 95.88 169 CYS A N 1
ATOM 1351 C CA . CYS A 1 169 ? 6.587 6.381 -3.247 1.00 95.88 169 CYS A CA 1
ATOM 1352 C C . CYS A 1 169 ? 6.098 5.804 -1.911 1.00 95.88 169 CYS A C 1
ATOM 1354 O O . CYS A 1 169 ? 5.103 6.281 -1.380 1.00 95.88 169 CYS A O 1
ATOM 1356 N N . LEU A 1 170 ? 6.819 4.859 -1.308 1.00 96.69 170 LEU A N 1
ATOM 1357 C CA . LEU A 1 170 ? 6.492 4.309 0.012 1.00 96.69 170 LEU A CA 1
ATOM 1358 C C . LEU A 1 170 ? 6.555 5.376 1.119 1.00 96.69 170 LEU A C 1
ATOM 1360 O O . LEU A 1 170 ? 5.735 5.386 2.038 1.00 96.69 170 LEU A O 1
ATOM 1364 N N . LEU A 1 171 ? 7.511 6.304 1.029 1.00 96.81 171 LEU A N 1
ATOM 1365 C CA . LEU A 1 171 ? 7.664 7.393 1.997 1.00 96.81 171 LEU A CA 1
ATOM 1366 C C . LEU A 1 171 ? 6.630 8.510 1.835 1.00 96.81 171 LEU A C 1
ATOM 1368 O O . LEU A 1 171 ? 6.349 9.208 2.806 1.00 96.81 171 LEU A O 1
ATOM 1372 N N . LEU A 1 172 ? 6.075 8.694 0.638 1.00 97.00 172 LEU A N 1
ATOM 1373 C CA . LEU A 1 172 ? 5.120 9.765 0.354 1.00 97.00 172 LEU A CA 1
ATOM 1374 C C . LEU A 1 172 ? 3.700 9.220 0.199 1.00 97.00 172 LEU A C 1
ATOM 1376 O O . LEU A 1 172 ? 2.838 9.508 1.021 1.00 97.00 172 LEU A O 1
ATOM 1380 N N . ALA A 1 173 ? 3.463 8.398 -0.8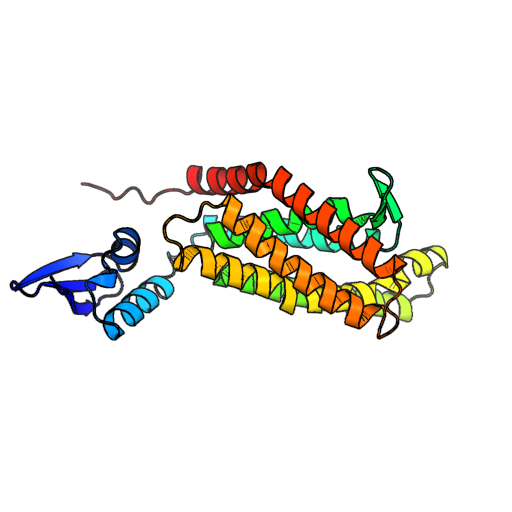18 1.00 96.56 173 ALA A N 1
ATOM 1381 C CA . ALA A 1 173 ? 2.148 7.885 -1.179 1.00 96.56 173 ALA A CA 1
ATOM 1382 C C . ALA A 1 173 ? 1.547 6.964 -0.113 1.00 96.56 173 ALA A C 1
ATOM 1384 O O . ALA A 1 173 ? 0.409 7.172 0.315 1.00 96.56 173 ALA A O 1
ATOM 1385 N N . ASP A 1 174 ? 2.312 5.986 0.370 1.00 96.62 174 ASP A N 1
ATOM 1386 C CA . ASP A 1 174 ? 1.797 5.043 1.366 1.00 96.62 174 ASP A CA 1
ATOM 1387 C C . ASP A 1 174 ? 1.668 5.706 2.746 1.00 96.62 174 ASP A C 1
ATOM 1389 O O . ASP A 1 174 ? 0.744 5.397 3.501 1.00 96.62 174 ASP A O 1
ATOM 1393 N N . GLN A 1 175 ? 2.500 6.710 3.055 1.00 94.75 175 GLN A N 1
ATOM 1394 C CA . GLN A 1 175 ? 2.277 7.563 4.229 1.00 94.75 175 GLN A CA 1
ATOM 1395 C C . GLN A 1 175 ? 1.009 8.407 4.096 1.00 94.75 175 GLN A C 1
ATOM 1397 O O . GLN A 1 175 ? 0.260 8.532 5.067 1.00 94.75 175 GLN A O 1
ATOM 1402 N N . THR A 1 176 ? 0.726 8.960 2.912 1.00 97.19 176 THR A N 1
ATOM 1403 C CA . THR A 1 176 ? -0.536 9.659 2.642 1.00 97.19 176 THR A CA 1
ATOM 1404 C C . THR A 1 176 ? -1.730 8.728 2.851 1.00 97.19 176 THR A C 1
ATOM 1406 O O . THR A 1 176 ? -2.679 9.128 3.528 1.00 97.19 176 THR A O 1
ATOM 1409 N N . ASN A 1 177 ? -1.665 7.481 2.369 1.00 97.56 177 ASN A N 1
ATOM 1410 C CA . ASN A 1 177 ? -2.684 6.466 2.648 1.00 97.56 177 ASN A CA 1
ATOM 1411 C C . ASN A 1 177 ? -2.863 6.283 4.169 1.00 97.56 177 ASN A C 1
ATOM 1413 O O . ASN A 1 177 ? -3.945 6.551 4.697 1.00 97.56 177 ASN A O 1
ATOM 1417 N N . ASN A 1 178 ? -1.789 5.957 4.896 1.00 93.62 178 ASN A N 1
ATOM 1418 C CA . ASN A 1 178 ? -1.818 5.743 6.349 1.00 93.62 178 ASN A CA 1
ATOM 1419 C C . ASN A 1 178 ? -2.436 6.930 7.112 1.00 93.62 178 ASN A C 1
ATOM 1421 O O . ASN A 1 178 ? -3.258 6.755 8.017 1.00 93.62 178 ASN A O 1
ATOM 1425 N N . LEU A 1 179 ? -2.053 8.159 6.752 1.00 92.50 179 LEU A N 1
ATOM 1426 C CA . LEU A 1 179 ? -2.550 9.387 7.374 1.00 92.50 179 LEU A CA 1
ATOM 1427 C C . LEU A 1 179 ? -4.047 9.588 7.134 1.00 92.50 179 LEU A C 1
ATOM 1429 O O . LEU A 1 179 ? -4.774 9.953 8.062 1.00 92.50 179 LEU A O 1
ATOM 1433 N N . ILE A 1 180 ? -4.517 9.342 5.912 1.00 94.94 180 ILE A N 1
ATOM 1434 C CA . ILE A 1 180 ? -5.928 9.488 5.550 1.00 94.94 180 ILE A CA 1
ATOM 1435 C C . ILE A 1 180 ? -6.758 8.396 6.213 1.00 94.94 180 ILE A C 1
ATOM 1437 O O . ILE A 1 180 ? -7.772 8.713 6.835 1.00 94.94 180 ILE A O 1
ATOM 1441 N N . PHE A 1 181 ? -6.292 7.146 6.193 1.00 93.00 181 PHE A N 1
ATOM 1442 C CA . PHE A 1 181 ? -6.950 6.039 6.883 1.00 93.00 181 PHE A CA 1
ATOM 1443 C C . PHE A 1 181 ? -7.126 6.348 8.376 1.00 93.00 181 PHE A C 1
ATOM 1445 O O . PHE A 1 181 ? -8.228 6.245 8.929 1.00 93.00 181 PHE A O 1
ATOM 1452 N N . ARG A 1 182 ? -6.049 6.809 9.030 1.00 89.44 182 ARG A N 1
ATOM 1453 C CA . ARG A 1 182 ? -6.069 7.268 10.424 1.00 89.44 182 ARG A CA 1
ATOM 1454 C C . ARG A 1 182 ? -7.070 8.407 10.622 1.00 89.44 182 ARG A C 1
ATOM 1456 O O . ARG A 1 182 ? -7.868 8.368 11.556 1.00 89.44 182 ARG A O 1
ATOM 1463 N N . SER A 1 183 ? -7.020 9.428 9.770 1.00 84.38 183 SER A N 1
ATOM 1464 C CA . SER A 1 183 ? -7.888 10.604 9.857 1.00 84.38 183 SER A CA 1
ATOM 1465 C C . SER A 1 183 ? -9.364 10.213 9.787 1.00 84.38 183 SER A C 1
ATOM 1467 O O . SER A 1 183 ? -10.142 10.621 10.648 1.00 84.38 183 SER A O 1
ATOM 1469 N N . LEU A 1 184 ? -9.738 9.352 8.838 1.00 86.62 184 LEU A N 1
ATOM 1470 C CA . LEU A 1 184 ? -11.107 8.857 8.690 1.00 86.62 184 LEU A CA 1
ATOM 1471 C C . LEU A 1 184 ? -11.563 8.067 9.920 1.00 86.62 184 LEU A C 1
ATOM 1473 O O . LEU A 1 184 ? -12.678 8.278 10.391 1.00 86.62 184 LEU A O 1
ATOM 1477 N N . ARG A 1 185 ? -10.692 7.219 10.483 1.00 83.38 185 ARG A N 1
ATOM 1478 C CA . ARG A 1 185 ? -10.988 6.433 11.693 1.00 83.38 185 ARG A CA 1
ATOM 1479 C C . ARG A 1 185 ? -11.329 7.310 12.900 1.00 83.38 185 ARG A C 1
ATOM 1481 O O . ARG A 1 185 ? -12.247 6.979 13.639 1.00 83.38 185 ARG A O 1
ATOM 1488 N N . TYR A 1 186 ? -10.604 8.411 13.110 1.00 77.44 186 TYR A N 1
ATOM 1489 C CA . TYR A 1 186 ? -10.814 9.272 14.283 1.00 77.44 186 TYR A CA 1
ATOM 1490 C C . TYR A 1 186 ? -11.829 10.395 14.064 1.00 77.44 186 TYR A C 1
ATOM 1492 O O . TYR A 1 186 ? -12.481 10.815 15.018 1.00 77.44 186 TYR A O 1
ATOM 1500 N N . ARG A 1 187 ? -11.941 10.930 12.843 1.00 73.88 187 ARG A N 1
ATOM 1501 C CA . ARG A 1 187 ? -12.825 12.070 12.550 1.00 73.88 187 ARG A CA 1
ATOM 1502 C C . ARG A 1 187 ? -14.253 11.642 12.229 1.00 73.88 187 ARG A C 1
ATOM 1504 O O . ARG A 1 187 ? -15.169 12.418 12.473 1.00 73.88 187 ARG A O 1
ATOM 1511 N N . LEU A 1 188 ? -14.454 10.427 11.718 1.00 75.44 188 LEU A N 1
ATOM 1512 C CA . LEU A 1 188 ? -15.773 9.898 11.386 1.00 75.44 188 LEU A CA 1
ATOM 1513 C C . LEU A 1 188 ? -16.054 8.634 12.207 1.00 75.44 188 LEU A C 1
ATOM 1515 O O . LEU A 1 188 ? -15.757 7.522 11.780 1.00 75.44 188 LEU A O 1
ATOM 1519 N N . ALA A 1 189 ? -16.690 8.812 13.369 1.00 56.53 189 ALA A N 1
ATOM 1520 C CA . ALA A 1 189 ? -16.966 7.756 14.353 1.00 56.53 189 ALA A CA 1
ATOM 1521 C C . ALA A 1 189 ? -17.755 6.538 13.818 1.00 56.53 189 ALA A C 1
ATOM 1523 O O . ALA A 1 189 ? -17.801 5.503 14.475 1.00 56.53 189 ALA A O 1
ATOM 1524 N N . ARG A 1 190 ? -18.381 6.645 12.638 1.00 77.25 190 ARG A N 1
ATOM 1525 C CA . ARG A 1 190 ? -19.143 5.568 11.981 1.00 77.25 190 ARG A CA 1
ATOM 1526 C C . ARG A 1 190 ? -18.615 5.198 10.592 1.00 77.25 190 ARG A C 1
ATOM 1528 O O . ARG A 1 190 ? -19.327 4.557 9.828 1.00 77.25 190 ARG A O 1
ATOM 1535 N N . CYS A 1 191 ? -17.399 5.615 10.239 1.00 82.56 191 CYS A N 1
ATOM 1536 C CA . CYS A 1 191 ? -16.837 5.317 8.926 1.00 82.56 191 CYS A CA 1
ATOM 1537 C C . CYS A 1 191 ? -16.525 3.814 8.801 1.00 82.56 191 CYS A C 1
ATOM 1539 O O . CYS A 1 191 ? -15.648 3.313 9.521 1.00 82.56 191 CYS A O 1
ATOM 1541 N N . PRO A 1 192 ? -17.220 3.077 7.915 1.00 92.38 192 PRO A N 1
ATOM 1542 C CA . PRO A 1 192 ? -16.998 1.646 7.767 1.00 92.38 192 PRO A CA 1
ATOM 1543 C C . PRO A 1 192 ? -15.602 1.370 7.191 1.00 92.38 192 PRO A C 1
ATOM 1545 O O . PRO A 1 192 ? -15.019 2.212 6.509 1.00 92.38 192 PRO A O 1
ATOM 1548 N N . LEU A 1 193 ? -15.050 0.183 7.471 1.00 92.62 193 LEU A N 1
ATOM 1549 C CA . LEU A 1 193 ? -13.700 -0.197 7.029 1.00 92.62 193 LEU A CA 1
ATOM 1550 C C . LEU A 1 193 ? -13.540 -0.088 5.504 1.00 92.62 193 LEU A C 1
ATOM 1552 O O . LEU A 1 193 ? -12.569 0.512 5.059 1.00 92.62 193 LEU A O 1
ATOM 1556 N N . TRP A 1 194 ? -14.514 -0.563 4.720 1.00 95.56 194 TRP A N 1
ATOM 1557 C CA . TRP A 1 194 ? -14.464 -0.473 3.254 1.00 95.56 194 TRP A CA 1
ATOM 1558 C C . TRP A 1 194 ? -14.269 0.965 2.749 1.00 95.56 194 TRP A C 1
ATOM 1560 O O . TRP A 1 194 ? -13.469 1.201 1.848 1.00 95.56 194 TRP A O 1
ATOM 1570 N N . LEU A 1 195 ? -14.951 1.942 3.359 1.00 95.06 195 LEU A N 1
ATOM 1571 C CA . LEU A 1 195 ? -14.854 3.341 2.945 1.00 95.06 195 LEU A CA 1
ATOM 1572 C C . LEU A 1 195 ? -13.484 3.917 3.309 1.00 95.06 195 LEU A C 1
ATOM 1574 O O . LEU A 1 195 ? -12.903 4.664 2.524 1.00 95.06 195 LEU A O 1
ATOM 1578 N N . ARG A 1 196 ? -12.945 3.533 4.474 1.00 94.81 196 ARG A N 1
ATOM 1579 C CA . ARG A 1 196 ? -11.587 3.913 4.879 1.00 94.81 196 ARG A CA 1
ATOM 1580 C C . ARG A 1 196 ? -10.555 3.397 3.882 1.00 94.81 196 ARG A C 1
ATOM 1582 O O . ARG A 1 196 ? -9.767 4.213 3.421 1.00 94.81 196 ARG A O 1
ATOM 1589 N N . CYS A 1 197 ? -10.643 2.123 3.497 1.00 96.19 197 CYS A N 1
ATOM 1590 C CA . CYS A 1 197 ? -9.771 1.490 2.504 1.00 96.19 197 CYS A CA 1
ATOM 1591 C C . CYS A 1 197 ? -9.809 2.195 1.142 1.00 96.19 197 CYS A C 1
ATOM 1593 O O . CYS A 1 197 ? -8.768 2.564 0.600 1.00 96.19 197 CYS A O 1
ATOM 1595 N N . ILE A 1 198 ? -11.006 2.423 0.583 1.00 96.62 198 ILE A N 1
ATOM 1596 C CA . ILE A 1 198 ? -11.138 3.035 -0.749 1.00 96.62 198 ILE A CA 1
ATOM 1597 C C . ILE A 1 198 ? -10.597 4.459 -0.743 1.00 96.62 198 ILE A C 1
ATOM 1599 O O . ILE A 1 198 ? -9.814 4.812 -1.622 1.00 96.62 198 ILE A O 1
ATOM 1603 N N . VAL A 1 199 ? -10.995 5.287 0.227 1.00 96.75 199 VAL A N 1
ATOM 1604 C CA . VAL A 1 199 ? -10.604 6.703 0.247 1.00 96.75 199 VAL A CA 1
ATOM 1605 C C . VAL A 1 199 ? -9.104 6.847 0.497 1.00 96.75 199 VAL A C 1
ATOM 1607 O O . VAL A 1 199 ? -8.443 7.622 -0.196 1.00 96.75 199 VAL A O 1
ATOM 1610 N N . SER A 1 200 ? -8.541 6.088 1.441 1.00 96.19 200 SER A N 1
ATOM 1611 C CA . SER A 1 200 ? -7.111 6.160 1.740 1.00 96.19 200 SER A CA 1
ATOM 1612 C C . SER A 1 200 ? -6.254 5.653 0.580 1.00 96.19 200 SER A C 1
ATOM 1614 O O . SER A 1 200 ? -5.298 6.329 0.192 1.00 96.19 200 SER A O 1
ATOM 1616 N N . THR A 1 201 ? -6.642 4.536 -0.043 1.00 96.62 201 THR A N 1
ATOM 1617 C CA . THR A 1 201 ? -5.977 3.988 -1.233 1.00 96.62 201 THR A CA 1
ATOM 1618 C C . THR A 1 201 ? -6.097 4.934 -2.422 1.00 96.62 201 THR A C 1
ATOM 1620 O O . THR A 1 201 ? -5.107 5.176 -3.107 1.00 96.62 201 THR A O 1
ATOM 1623 N N . SER A 1 202 ? -7.269 5.538 -2.637 1.00 97.00 202 SER A N 1
ATOM 1624 C CA . SER A 1 202 ? -7.496 6.496 -3.726 1.00 97.00 202 SER A CA 1
ATOM 1625 C C . SER A 1 202 ? -6.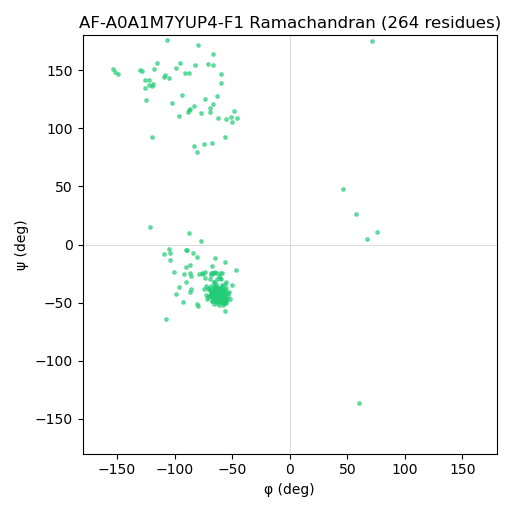567 7.698 -3.624 1.00 97.00 202 SER A C 1
ATOM 1627 O O . SER A 1 202 ? -5.901 8.045 -4.600 1.00 97.00 202 SER A O 1
ATOM 1629 N N . CYS A 1 203 ? -6.470 8.310 -2.444 1.00 97.12 203 CYS A N 1
ATOM 1630 C CA . CYS A 1 203 ? -5.574 9.440 -2.233 1.00 97.12 203 CYS A CA 1
ATOM 1631 C C . CYS A 1 203 ? -4.097 9.030 -2.286 1.00 97.12 203 CYS A C 1
ATOM 1633 O O . CYS A 1 203 ? -3.300 9.732 -2.904 1.00 97.12 203 CYS A O 1
ATOM 1635 N N . GLY A 1 204 ? -3.739 7.878 -1.709 1.00 96.38 204 GLY A N 1
ATOM 1636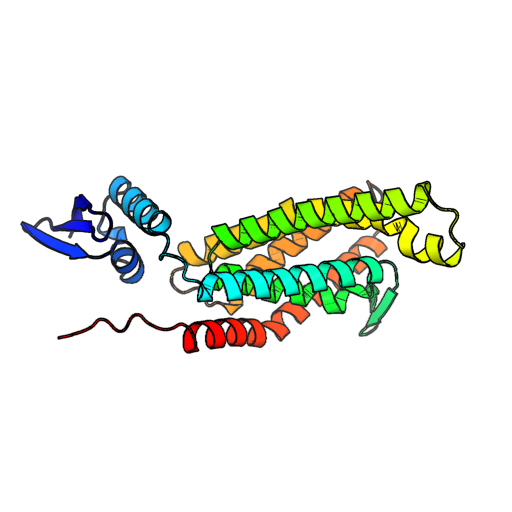 C CA . GLY A 1 204 ? -2.387 7.329 -1.807 1.00 96.38 204 GLY A CA 1
ATOM 1637 C C . GLY A 1 204 ? -1.963 7.110 -3.259 1.00 96.38 204 GLY A C 1
ATOM 1638 O O . GLY A 1 204 ? -0.888 7.542 -3.656 1.00 96.38 204 GLY A O 1
ATOM 1639 N N . GLN A 1 205 ? -2.824 6.529 -4.098 1.00 96.00 205 GLN A N 1
ATOM 1640 C CA . GLN A 1 205 ? -2.513 6.287 -5.510 1.00 96.00 205 GLN A CA 1
ATOM 1641 C C . GLN A 1 205 ? -2.426 7.568 -6.348 1.00 96.00 205 GLN A C 1
ATOM 1643 O O . GLN A 1 205 ? -1.638 7.612 -7.295 1.00 96.00 205 GLN A O 1
ATOM 1648 N N . ILE A 1 206 ? -3.160 8.627 -5.993 1.00 94.75 206 ILE A N 1
ATOM 1649 C CA . ILE A 1 206 ? -2.967 9.950 -6.608 1.00 94.75 206 ILE A CA 1
ATOM 1650 C C . ILE A 1 206 ? -1.554 10.453 -6.291 1.00 94.75 206 ILE A C 1
ATOM 1652 O O . ILE A 1 206 ? -0.806 10.802 -7.204 1.00 94.75 206 ILE A O 1
ATOM 1656 N N . THR A 1 207 ? -1.147 10.420 -5.019 1.00 95.19 207 THR A N 1
ATOM 1657 C CA . THR A 1 207 ? 0.208 10.814 -4.607 1.00 95.19 207 THR A CA 1
ATOM 1658 C C . THR A 1 207 ? 1.277 9.942 -5.266 1.00 95.19 207 THR A C 1
ATOM 1660 O O . THR A 1 207 ? 2.263 10.478 -5.768 1.00 95.19 207 THR A O 1
ATOM 1663 N N . TYR A 1 208 ? 1.068 8.622 -5.339 1.00 93.62 208 TYR A N 1
ATOM 1664 C CA . TYR A 1 208 ? 1.965 7.684 -6.024 1.00 93.62 208 TYR A CA 1
ATOM 1665 C C . TYR A 1 208 ? 2.179 8.107 -7.471 1.00 93.62 208 TYR A C 1
ATOM 1667 O O . TYR A 1 208 ? 3.308 8.242 -7.926 1.00 93.62 208 TYR A O 1
ATOM 1675 N N . THR A 1 209 ? 1.083 8.359 -8.180 1.00 90.12 209 THR A N 1
ATOM 1676 C CA . THR A 1 209 ? 1.085 8.734 -9.593 1.00 90.12 209 THR A CA 1
ATOM 1677 C C . THR A 1 209 ? 1.854 10.032 -9.818 1.00 90.12 209 THR A C 1
ATOM 1679 O O . THR A 1 209 ? 2.720 10.084 -10.688 1.00 90.12 209 THR A O 1
ATOM 1682 N N . ILE A 1 210 ? 1.608 11.054 -8.994 1.00 89.00 210 ILE A N 1
ATOM 1683 C CA . ILE A 1 210 ? 2.315 12.340 -9.068 1.00 89.00 210 ILE A CA 1
ATOM 1684 C C . ILE A 1 210 ? 3.822 12.142 -8.871 1.00 89.00 210 ILE A C 1
ATOM 1686 O O . ILE A 1 210 ? 4.615 12.627 -9.681 1.00 89.00 210 ILE A O 1
ATOM 1690 N N . VAL A 1 211 ? 4.226 11.406 -7.831 1.00 89.38 211 VAL A N 1
ATOM 1691 C CA . VAL A 1 211 ? 5.643 11.145 -7.526 1.00 89.38 211 VAL A CA 1
ATOM 1692 C C . VAL A 1 211 ? 6.299 10.335 -8.645 1.00 89.38 211 VAL A C 1
ATOM 1694 O O . VAL A 1 211 ? 7.378 10.693 -9.117 1.00 89.38 211 VAL A O 1
ATOM 1697 N N . TRP A 1 212 ? 5.630 9.281 -9.114 1.00 85.00 212 TRP A N 1
ATOM 1698 C CA . TRP A 1 212 ? 6.134 8.397 -10.158 1.00 85.00 212 TRP A CA 1
ATOM 1699 C C . TRP A 1 212 ? 6.357 9.139 -11.475 1.00 85.00 212 TRP A C 1
ATOM 1701 O O . TRP A 1 212 ? 7.435 9.049 -12.056 1.00 85.00 212 TRP A O 1
ATOM 1711 N N . ILE A 1 213 ? 5.373 9.916 -11.933 1.00 82.69 213 ILE A N 1
ATOM 1712 C CA . ILE A 1 213 ? 5.482 10.681 -13.183 1.00 82.69 213 ILE A CA 1
ATOM 1713 C C . ILE A 1 213 ? 6.577 11.737 -13.073 1.00 82.69 213 ILE A C 1
ATOM 1715 O O . ILE A 1 213 ? 7.409 11.832 -13.974 1.00 82.69 213 ILE A O 1
ATOM 1719 N N . SER A 1 214 ? 6.618 12.476 -11.959 1.00 81.75 214 SER A N 1
ATOM 1720 C CA . SER A 1 214 ? 7.603 13.544 -11.747 1.00 81.75 214 SER A CA 1
ATOM 1721 C C . SER A 1 214 ? 9.039 13.018 -11.816 1.00 81.75 214 SER A C 1
ATOM 1723 O O . SER A 1 214 ? 9.908 13.661 -12.398 1.00 81.75 214 SER A O 1
ATOM 1725 N N . LEU A 1 215 ? 9.290 11.824 -11.268 1.00 78.69 215 LEU A N 1
ATOM 1726 C CA . LEU A 1 215 ? 10.621 11.210 -11.243 1.00 78.69 215 LEU A CA 1
ATOM 1727 C C . LEU A 1 215 ? 10.952 10.393 -12.502 1.00 78.69 215 LEU A C 1
ATOM 1729 O O . LEU A 1 215 ? 12.129 10.191 -12.811 1.00 78.69 215 LEU A O 1
ATOM 1733 N N . PHE A 1 216 ? 9.944 9.891 -13.222 1.00 70.94 216 PHE A N 1
ATOM 1734 C CA . PHE A 1 216 ? 10.152 9.001 -14.367 1.00 70.94 216 PHE A CA 1
ATOM 1735 C C . PHE A 1 216 ? 10.085 9.711 -15.726 1.00 70.94 216 PHE A C 1
ATOM 1737 O O . PHE A 1 216 ? 10.920 9.420 -16.581 1.00 70.94 216 PHE A O 1
ATOM 1744 N N . PHE A 1 217 ? 9.132 10.627 -15.930 1.00 66.00 217 PHE A N 1
ATOM 1745 C CA . PHE A 1 217 ? 8.857 11.277 -17.224 1.00 66.00 217 PHE A CA 1
ATOM 1746 C C . PHE A 1 217 ? 9.264 12.762 -17.292 1.00 66.00 217 PHE A C 1
ATOM 1748 O O . PHE A 1 217 ? 9.231 13.353 -18.375 1.00 66.00 217 PHE A O 1
ATOM 1755 N N . GLY A 1 218 ? 9.658 13.377 -16.169 1.00 65.81 218 GLY A N 1
ATOM 1756 C CA . GLY A 1 218 ? 9.978 14.808 -16.125 1.00 65.81 218 GLY A CA 1
ATOM 1757 C C . GLY A 1 218 ? 8.777 15.681 -16.528 1.00 65.81 218 GLY A C 1
ATOM 1758 O O . GLY A 1 218 ? 7.656 15.423 -16.098 1.00 65.81 218 GLY A O 1
ATOM 1759 N N . THR A 1 219 ? 8.997 16.710 -17.359 1.00 57.88 219 THR A N 1
ATOM 1760 C CA . THR A 1 219 ? 7.968 17.688 -17.787 1.00 57.88 219 THR A CA 1
ATOM 1761 C C . THR A 1 219 ? 7.193 17.304 -19.055 1.00 57.88 219 THR A C 1
ATOM 1763 O O . THR A 1 219 ? 6.260 18.011 -19.435 1.00 57.88 219 THR A O 1
ATOM 1766 N N . SER A 1 220 ? 7.539 16.201 -19.730 1.00 62.38 220 SER A N 1
ATOM 1767 C CA . SER A 1 220 ? 6.891 15.817 -20.994 1.00 62.38 220 SER A CA 1
ATOM 1768 C C . SER A 1 220 ? 5.579 15.058 -20.757 1.00 62.38 220 SER A C 1
ATOM 1770 O O . SER A 1 220 ? 5.527 13.830 -20.730 1.00 62.38 220 SER A O 1
ATOM 1772 N N . VAL A 1 221 ? 4.491 15.804 -20.560 1.00 70.56 221 VAL A N 1
ATOM 1773 C CA . VAL A 1 221 ? 3.144 15.243 -20.395 1.00 70.56 221 VAL A CA 1
ATOM 1774 C C . VAL A 1 221 ? 2.419 15.261 -21.738 1.00 70.56 221 VAL A C 1
ATOM 1776 O O . VAL A 1 221 ? 2.059 16.319 -22.245 1.00 70.56 221 VAL A O 1
ATOM 1779 N N . SER A 1 222 ? 2.192 14.083 -22.322 1.00 79.88 222 SER A N 1
ATOM 1780 C CA . SER A 1 222 ? 1.340 13.928 -23.506 1.00 79.88 222 SER A CA 1
ATOM 1781 C C . SER A 1 222 ? -0.088 13.544 -23.112 1.00 79.88 222 SER A C 1
ATOM 1783 O O . SER A 1 222 ? -0.321 12.939 -22.063 1.00 79.88 222 SER A O 1
ATOM 1785 N N . THR A 1 223 ? -1.062 13.837 -23.975 1.00 78.50 223 THR A N 1
ATOM 1786 C CA . THR A 1 223 ? -2.461 13.411 -23.780 1.00 78.50 223 THR A CA 1
ATOM 1787 C C . THR A 1 223 ? -2.583 11.890 -23.649 1.00 78.50 223 THR A C 1
ATOM 1789 O O . THR A 1 223 ? -3.317 11.406 -22.792 1.00 78.50 223 THR A O 1
ATOM 1792 N N . GLY A 1 224 ? -1.795 11.132 -24.419 1.00 80.81 224 GLY A N 1
ATOM 1793 C CA . GLY A 1 224 ? -1.732 9.670 -24.324 1.00 80.81 224 GLY A CA 1
ATOM 1794 C C . GLY A 1 224 ? -1.101 9.139 -23.029 1.00 80.81 224 GLY A C 1
ATOM 1795 O O . GLY A 1 224 ? -1.392 8.018 -22.618 1.00 80.81 224 GLY A O 1
ATOM 1796 N N . LEU A 1 225 ? -0.244 9.919 -22.362 1.00 81.50 225 LEU A N 1
ATOM 1797 C CA . LEU A 1 225 ? 0.266 9.567 -21.035 1.00 81.50 225 LEU A CA 1
ATOM 1798 C C . LEU A 1 225 ? -0.832 9.745 -19.978 1.00 81.50 225 LEU A C 1
ATOM 1800 O O . LEU A 1 225 ? -1.014 8.863 -19.144 1.00 81.50 225 LEU A O 1
ATOM 1804 N N . ILE A 1 226 ? -1.592 10.844 -20.048 1.00 83.00 226 ILE A N 1
ATOM 1805 C CA . ILE A 1 226 ? -2.697 11.134 -19.121 1.00 83.00 226 ILE A CA 1
ATOM 1806 C C . ILE A 1 226 ? -3.775 10.046 -19.187 1.00 83.00 226 ILE A C 1
ATOM 1808 O O . ILE A 1 226 ? -4.203 9.562 -18.142 1.00 83.00 226 ILE A O 1
ATOM 1812 N N . THR A 1 227 ? -4.182 9.612 -20.384 1.00 85.56 227 THR A N 1
ATOM 1813 C CA . THR A 1 227 ? -5.179 8.535 -20.522 1.00 85.56 227 THR A CA 1
ATOM 1814 C C . THR A 1 227 ? -4.691 7.232 -19.894 1.00 85.56 227 THR A C 1
ATOM 1816 O O . THR A 1 227 ? -5.395 6.650 -19.075 1.00 85.56 227 THR A O 1
ATOM 1819 N N . ARG A 1 228 ? -3.438 6.834 -20.154 1.00 84.38 228 ARG A N 1
ATOM 1820 C CA . ARG A 1 228 ? -2.828 5.646 -19.526 1.00 84.38 228 ARG A CA 1
ATOM 1821 C C . ARG A 1 228 ? -2.765 5.739 -18.004 1.00 84.38 228 ARG A C 1
ATOM 1823 O O . ARG A 1 228 ? -2.948 4.733 -17.324 1.00 84.38 228 ARG A O 1
ATOM 1830 N N . ILE A 1 229 ? -2.494 6.926 -17.464 1.00 87.62 229 ILE A N 1
ATOM 1831 C CA . ILE A 1 229 ? -2.491 7.168 -16.018 1.00 87.62 229 ILE A CA 1
ATOM 1832 C C . ILE A 1 229 ? -3.888 6.960 -15.434 1.00 87.62 229 ILE A C 1
ATOM 1834 O O . ILE A 1 229 ? -4.022 6.279 -14.420 1.00 87.62 229 ILE A O 1
ATOM 1838 N N . ILE A 1 230 ? -4.914 7.528 -16.071 1.00 89.44 230 ILE A N 1
ATOM 1839 C CA . ILE A 1 230 ? -6.306 7.402 -15.628 1.00 89.44 230 ILE A CA 1
ATOM 1840 C C . ILE A 1 230 ? -6.744 5.936 -15.673 1.00 89.44 230 ILE A C 1
ATOM 1842 O O . ILE A 1 230 ? -7.283 5.444 -14.683 1.00 89.44 230 ILE A O 1
ATOM 1846 N N . ASP A 1 231 ? -6.443 5.222 -16.759 1.00 89.62 231 ASP A N 1
ATOM 1847 C CA . ASP A 1 231 ? -6.768 3.799 -16.899 1.00 89.62 231 ASP A CA 1
ATOM 1848 C C . ASP A 1 231 ? -6.071 2.960 -15.817 1.00 89.62 231 ASP A C 1
ATOM 1850 O O . ASP A 1 231 ? -6.697 2.120 -15.168 1.00 89.62 231 ASP A O 1
ATOM 1854 N N . ASN A 1 232 ? -4.777 3.209 -15.577 1.00 91.00 232 ASN A N 1
ATOM 1855 C CA . ASN A 1 232 ? -4.006 2.511 -14.546 1.00 91.00 232 ASN A CA 1
ATOM 1856 C C . ASN A 1 232 ? -4.551 2.772 -13.141 1.00 91.00 232 ASN A C 1
ATOM 1858 O O . ASN A 1 232 ? -4.696 1.846 -12.340 1.00 91.00 232 ASN A O 1
ATOM 1862 N N . TYR A 1 233 ? -4.855 4.035 -12.846 1.00 92.62 233 TYR A N 1
ATOM 1863 C CA . TYR A 1 233 ? -5.431 4.449 -11.579 1.00 92.62 233 TYR A CA 1
ATOM 1864 C C . TYR A 1 233 ? -6.796 3.792 -11.363 1.00 92.62 233 TYR A C 1
ATOM 1866 O O . TYR A 1 233 ? -7.001 3.128 -10.347 1.00 92.62 233 TYR A O 1
ATOM 1874 N N . GLY A 1 234 ? -7.700 3.905 -12.340 1.00 92.44 234 GLY A N 1
ATOM 1875 C CA . GLY A 1 234 ? -9.039 3.323 -12.284 1.00 92.44 234 GLY A CA 1
ATOM 1876 C C . GLY A 1 234 ? -8.996 1.817 -12.048 1.00 92.44 234 GLY A C 1
ATOM 1877 O O . GLY A 1 234 ? -9.660 1.323 -11.136 1.00 92.44 234 GLY A O 1
ATOM 1878 N N . PHE A 1 235 ? -8.143 1.097 -12.783 1.00 92.56 235 PHE A N 1
ATOM 1879 C CA . PHE A 1 235 ? -7.962 -0.340 -12.591 1.00 92.56 235 PHE A CA 1
ATOM 1880 C C . PHE A 1 235 ? -7.519 -0.677 -11.163 1.00 92.56 235 PHE A C 1
ATOM 1882 O O . PHE A 1 235 ? -8.106 -1.552 -10.528 1.00 92.56 235 PHE A O 1
ATOM 1889 N N . LYS A 1 236 ? -6.520 0.032 -10.624 1.00 93.25 236 LYS A N 1
ATOM 1890 C CA . LYS A 1 236 ? -6.033 -0.202 -9.256 1.00 93.25 236 LYS A CA 1
ATOM 1891 C C . LYS A 1 236 ? -7.115 0.030 -8.206 1.00 93.25 236 LYS A C 1
ATOM 1893 O O . LYS A 1 236 ? -7.210 -0.765 -7.277 1.00 93.25 236 LYS A O 1
ATOM 1898 N N . ILE A 1 237 ? -7.919 1.087 -8.342 1.00 94.62 237 ILE A N 1
ATOM 1899 C CA . ILE A 1 237 ? -8.987 1.392 -7.379 1.00 94.62 237 ILE A CA 1
ATOM 1900 C C . ILE A 1 237 ? -10.118 0.368 -7.460 1.00 94.62 237 ILE A C 1
ATOM 1902 O O . ILE A 1 237 ? -10.553 -0.127 -6.423 1.00 94.62 237 ILE A O 1
ATOM 1906 N N . VAL A 1 238 ? -10.558 0.001 -8.667 1.00 94.62 238 VAL A N 1
ATOM 1907 C CA . VAL A 1 238 ? -11.588 -1.034 -8.853 1.00 94.62 238 VAL A CA 1
ATOM 1908 C C . VAL A 1 238 ? -11.105 -2.368 -8.296 1.00 94.62 238 VAL A C 1
ATOM 1910 O O . VAL A 1 238 ? -11.821 -3.007 -7.528 1.00 94.62 238 VAL A O 1
ATOM 1913 N N . TYR A 1 239 ? -9.868 -2.761 -8.602 1.00 94.06 239 TYR A N 1
ATOM 1914 C CA . TYR A 1 239 ? -9.314 -4.008 -8.093 1.00 94.06 239 TYR A CA 1
ATOM 1915 C C . TYR A 1 239 ? -9.168 -3.972 -6.561 1.00 94.06 239 TYR A C 1
ATOM 1917 O O . TYR A 1 239 ? -9.608 -4.894 -5.876 1.00 94.06 239 TYR A O 1
ATOM 1925 N N . ALA A 1 240 ? -8.656 -2.881 -5.987 1.00 93.75 240 ALA A N 1
ATOM 1926 C CA . ALA A 1 240 ? -8.604 -2.718 -4.535 1.00 93.75 240 ALA A CA 1
ATOM 1927 C C . ALA A 1 240 ? -9.999 -2.827 -3.894 1.00 93.75 240 ALA A C 1
ATOM 1929 O O . ALA A 1 240 ? -10.148 -3.493 -2.871 1.00 93.75 240 ALA A O 1
ATOM 1930 N N . ALA A 1 241 ? -11.030 -2.248 -4.518 1.00 95.12 241 ALA A N 1
ATOM 1931 C CA . ALA A 1 241 ? -12.409 -2.350 -4.050 1.00 95.12 241 ALA A CA 1
ATOM 1932 C C . ALA A 1 241 ? -12.934 -3.796 -4.081 1.00 95.12 241 ALA A C 1
ATOM 1934 O O . ALA A 1 241 ? -13.536 -4.248 -3.106 1.00 95.12 241 ALA A O 1
ATOM 1935 N N . CYS A 1 242 ? -12.648 -4.553 -5.146 1.00 96.06 242 CYS A N 1
ATOM 1936 C CA . CYS A 1 242 ? -12.978 -5.980 -5.236 1.00 96.06 242 CYS A CA 1
ATOM 1937 C C . CYS A 1 242 ? -12.288 -6.824 -4.155 1.00 96.06 242 CYS A C 1
ATOM 1939 O O . CYS A 1 242 ? -12.808 -7.865 -3.763 1.00 96.06 242 CYS A O 1
ATOM 1941 N N . LEU A 1 243 ? -11.130 -6.378 -3.667 1.00 95.81 243 LEU A N 1
ATOM 1942 C CA . LEU A 1 243 ? -10.323 -7.079 -2.671 1.00 95.81 243 LEU A CA 1
ATOM 1943 C C . LEU A 1 243 ? -10.665 -6.716 -1.218 1.00 95.81 243 LEU A C 1
ATOM 1945 O O . LEU A 1 243 ? -10.168 -7.360 -0.297 1.00 95.81 243 LEU A O 1
ATOM 1949 N N . ILE A 1 244 ? -11.561 -5.756 -0.979 1.00 96.25 244 ILE A N 1
ATOM 1950 C CA . ILE A 1 244 ? -12.010 -5.382 0.373 1.00 96.25 244 ILE A CA 1
ATOM 1951 C C . ILE A 1 244 ? -12.503 -6.578 1.209 1.00 96.25 244 ILE A C 1
ATOM 1953 O O . ILE A 1 244 ? -12.153 -6.630 2.391 1.00 96.25 244 ILE A O 1
ATOM 1957 N N . PRO A 1 245 ? -13.260 -7.560 0.670 1.00 97.19 245 PRO A N 1
ATOM 1958 C CA . PRO A 1 245 ? -13.649 -8.745 1.437 1.00 97.19 245 PRO A CA 1
ATOM 1959 C C . PRO A 1 245 ? -12.451 -9.495 2.037 1.00 97.19 245 PRO A C 1
ATOM 1961 O O . PRO A 1 245 ? -12.549 -10.016 3.146 1.00 97.19 245 PRO A O 1
ATOM 1964 N N . VAL A 1 246 ? -11.300 -9.487 1.355 1.00 97.25 246 VAL A N 1
ATOM 1965 C CA . VAL A 1 246 ? -10.051 -10.079 1.854 1.00 97.25 246 VAL A CA 1
ATOM 1966 C C . VAL A 1 246 ? -9.513 -9.285 3.044 1.00 97.25 246 VAL A C 1
ATOM 1968 O O . VAL A 1 246 ? -9.140 -9.886 4.047 1.00 97.25 246 VAL A O 1
ATOM 1971 N N . THR A 1 247 ? -9.546 -7.948 2.997 1.00 96.44 247 THR A N 1
ATOM 1972 C CA . THR A 1 247 ? -9.184 -7.096 4.146 1.00 96.44 247 THR A CA 1
ATOM 1973 C C . THR A 1 247 ? -10.046 -7.426 5.365 1.00 96.44 247 THR A C 1
ATOM 1975 O O . THR A 1 247 ? -9.530 -7.615 6.466 1.00 96.44 247 THR A O 1
ATOM 1978 N N . TYR A 1 248 ? -11.364 -7.560 5.180 1.00 96.50 248 TYR A N 1
ATOM 1979 C CA . TYR A 1 248 ? -12.268 -7.9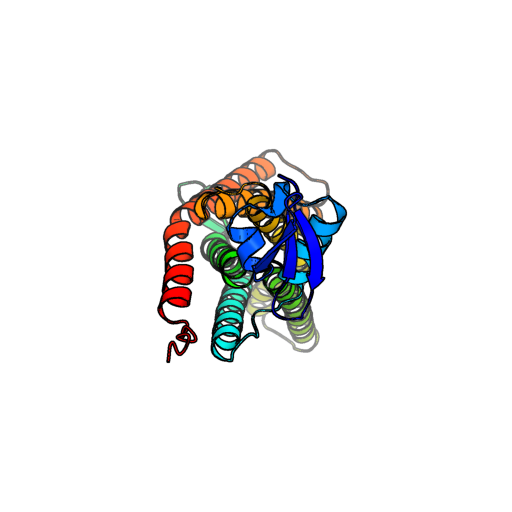68 6.260 1.00 96.50 248 TYR A CA 1
ATOM 1980 C C . TYR A 1 248 ? -11.938 -9.366 6.789 1.00 96.50 248 TYR A C 1
ATOM 1982 O O . TYR A 1 248 ? -11.928 -9.558 8.003 1.00 96.50 248 TYR A O 1
ATOM 1990 N N . ALA A 1 249 ? -11.634 -10.321 5.907 1.00 97.19 249 ALA A N 1
ATOM 1991 C CA . ALA A 1 249 ? -11.260 -11.675 6.298 1.00 97.19 249 ALA A CA 1
ATOM 1992 C C . ALA A 1 249 ? -9.970 -11.694 7.131 1.00 97.19 249 ALA A C 1
ATOM 1994 O O . ALA A 1 249 ? -9.953 -12.308 8.193 1.00 97.19 249 ALA A O 1
ATOM 1995 N N . ILE A 1 250 ? -8.921 -10.973 6.719 1.00 97.00 250 ILE A N 1
ATOM 1996 C CA . ILE A 1 250 ? -7.661 -10.864 7.477 1.00 97.00 250 ILE A CA 1
ATOM 1997 C C . ILE A 1 250 ? -7.929 -10.305 8.879 1.00 97.00 250 ILE A C 1
ATOM 1999 O O . ILE A 1 250 ? -7.497 -10.884 9.876 1.00 97.00 250 ILE A O 1
ATOM 2003 N N . VAL A 1 251 ? -8.691 -9.210 8.966 1.00 95.19 251 VAL A N 1
ATOM 2004 C CA . VAL A 1 251 ? -9.048 -8.577 10.243 1.00 95.19 251 VAL A CA 1
ATOM 2005 C C . VAL A 1 251 ? -9.874 -9.520 11.120 1.00 95.19 251 VAL A C 1
ATOM 2007 O O . VAL A 1 251 ? -9.620 -9.615 12.321 1.00 95.19 251 VAL A O 1
ATOM 2010 N N . ALA A 1 252 ? -10.846 -10.227 10.543 1.00 94.69 252 ALA A N 1
ATOM 2011 C CA . ALA A 1 252 ? -11.688 -11.175 11.264 1.00 94.69 252 ALA A CA 1
ATOM 2012 C C . ALA A 1 252 ? -10.881 -12.374 11.782 1.00 94.69 252 ALA A C 1
ATOM 2014 O O . ALA A 1 252 ? -11.009 -12.727 12.952 1.00 94.69 252 ALA A O 1
ATOM 2015 N N . VAL A 1 253 ? -10.002 -12.954 10.957 1.00 95.44 253 VAL A N 1
ATOM 2016 C CA . VAL A 1 253 ? -9.141 -14.077 11.352 1.00 95.44 253 VAL A CA 1
ATOM 2017 C C . VAL A 1 253 ? -8.212 -13.664 12.488 1.00 95.44 253 VAL A C 1
ATOM 2019 O O . VAL A 1 253 ? -8.173 -14.361 13.501 1.00 95.44 253 VAL A O 1
ATOM 2022 N N . TYR A 1 254 ? -7.536 -12.517 12.369 1.00 94.25 254 TYR A N 1
ATOM 2023 C CA . TYR A 1 254 ? -6.691 -11.986 13.440 1.00 94.25 254 TYR A CA 1
ATOM 2024 C C . TYR A 1 254 ? -7.480 -11.819 14.747 1.00 94.25 254 TYR A C 1
ATOM 2026 O O . TYR A 1 254 ? -7.059 -12.308 15.790 1.00 94.25 254 TYR A O 1
ATOM 2034 N N . ARG A 1 255 ? -8.661 -11.185 14.701 1.00 90.19 255 ARG A N 1
ATOM 2035 C CA . ARG A 1 255 ? -9.476 -10.952 15.907 1.00 90.19 255 ARG A CA 1
ATOM 2036 C C . ARG A 1 255 ? -10.003 -12.250 16.518 1.00 90.19 255 ARG A C 1
ATOM 2038 O O . ARG A 1 255 ? -9.980 -12.384 17.729 1.00 90.19 255 ARG A O 1
ATOM 2045 N N . SER A 1 256 ? -10.439 -13.205 15.697 1.00 89.50 256 SER A N 1
ATOM 2046 C CA . SER A 1 256 ? -10.999 -14.485 16.164 1.00 89.50 256 SER A CA 1
ATOM 2047 C C . SER A 1 256 ? -9.976 -15.401 16.836 1.00 89.50 256 SER A C 1
ATOM 2049 O O . SER A 1 256 ? -10.340 -16.248 17.645 1.00 89.50 256 SER A O 1
ATOM 2051 N N . ARG A 1 257 ? -8.699 -15.258 16.473 1.00 87.31 257 ARG A N 1
ATOM 2052 C CA . ARG A 1 257 ? -7.604 -16.096 16.966 1.00 87.31 257 ARG A CA 1
ATOM 2053 C C . ARG A 1 257 ? -6.739 -15.394 18.004 1.00 87.31 257 ARG A C 1
ATOM 2055 O O . ARG A 1 257 ? -5.860 -16.047 18.562 1.00 87.31 257 ARG A O 1
ATOM 2062 N N . LYS A 1 258 ? -6.947 -14.095 18.240 1.00 83.81 258 LYS A N 1
ATOM 2063 C CA . LYS A 1 258 ? -6.252 -13.389 19.308 1.00 83.81 258 LYS A CA 1
ATOM 2064 C C . LYS A 1 258 ? -6.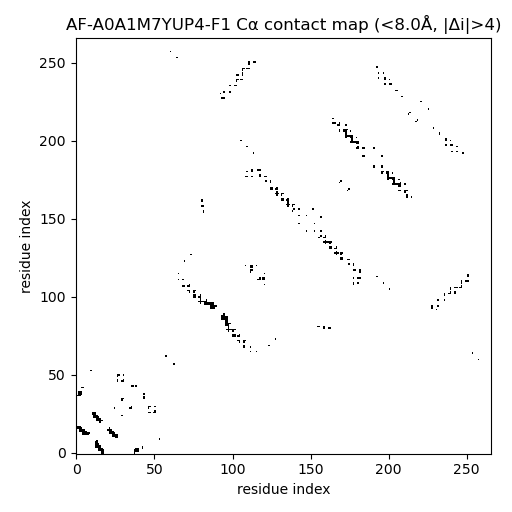733 -13.969 20.640 1.00 83.81 258 LYS A C 1
ATOM 2066 O O . LYS A 1 258 ? -7.938 -13.930 20.890 1.00 83.81 258 LYS A O 1
ATOM 2071 N N . PRO A 1 259 ? -5.842 -14.522 21.477 1.00 68.06 259 PRO A N 1
ATOM 2072 C CA . PRO A 1 259 ? -6.230 -14.965 22.804 1.00 68.06 259 PRO A CA 1
ATOM 2073 C C . PRO A 1 259 ? -6.705 -13.730 23.569 1.00 68.06 259 PRO A C 1
ATOM 2075 O O . PRO A 1 259 ? -5.911 -12.841 23.873 1.00 68.06 259 PRO A O 1
ATOM 2078 N N . GLU A 1 260 ? -8.005 -13.616 23.835 1.00 59.38 260 GLU A N 1
ATOM 2079 C CA . GLU A 1 260 ? -8.454 -12.652 24.831 1.00 59.38 260 GLU A CA 1
ATOM 2080 C C . GLU A 1 260 ? -7.839 -13.094 26.162 1.00 59.38 260 GLU A C 1
ATOM 2082 O O . GLU A 1 260 ? -7.975 -14.257 26.556 1.00 59.38 260 GLU A O 1
ATOM 2087 N N . LEU A 1 261 ? -7.155 -12.177 26.854 1.00 46.62 261 LEU A N 1
ATOM 2088 C CA . LEU A 1 261 ? -7.022 -12.275 28.302 1.00 46.62 261 LEU A CA 1
ATOM 2089 C C . LEU A 1 261 ? -8.459 -12.338 28.818 1.00 46.62 261 LEU A C 1
ATOM 2091 O O . LEU A 1 261 ? -9.107 -11.306 28.964 1.00 46.62 261 LEU A O 1
ATOM 2095 N N . ARG A 1 262 ? -8.995 -13.552 28.988 1.00 36.03 262 ARG A N 1
ATOM 2096 C CA . ARG A 1 262 ? -10.236 -13.760 29.721 1.00 36.03 262 ARG A CA 1
ATOM 2097 C C . ARG A 1 262 ? -9.979 -13.118 31.070 1.00 36.03 262 ARG A C 1
ATOM 2099 O O . ARG A 1 262 ? -9.148 -13.623 31.825 1.00 36.03 262 ARG A O 1
ATOM 2106 N N . GLU A 1 263 ? -10.615 -11.977 31.320 1.00 37.03 263 GLU A N 1
ATOM 2107 C CA . GLU A 1 263 ? -10.690 -11.417 32.658 1.00 37.03 263 GLU A CA 1
ATOM 2108 C C . GLU A 1 263 ? -11.119 -12.568 33.563 1.00 37.03 263 GLU A C 1
ATOM 2110 O O . GLU A 1 263 ? -12.177 -13.173 33.373 1.00 37.03 263 GLU A O 1
ATOM 2115 N N . VAL A 1 264 ? -10.226 -12.951 34.472 1.00 33.94 264 VAL A N 1
ATOM 2116 C CA . VAL A 1 264 ? -10.525 -13.909 35.524 1.00 33.94 264 VAL A CA 1
ATOM 2117 C C . VAL A 1 264 ? -11.524 -13.198 36.427 1.00 33.94 264 VAL A C 1
ATOM 2119 O O . VAL A 1 264 ? -11.150 -12.505 37.365 1.00 33.94 264 VAL A O 1
ATOM 2122 N N . THR A 1 265 ? -12.807 -13.301 36.097 1.00 35.03 265 THR A N 1
ATOM 2123 C CA . THR A 1 265 ? -13.882 -13.041 37.046 1.00 35.03 265 THR A CA 1
ATOM 2124 C C . THR A 1 265 ? -13.926 -14.240 37.986 1.00 35.03 265 THR A C 1
ATOM 2126 O O . THR A 1 265 ? -14.620 -15.222 37.713 1.00 35.03 265 THR A O 1
ATOM 2129 N N . SER A 1 266 ? -13.105 -14.183 39.035 1.00 33.97 266 SER A N 1
ATOM 2130 C CA . SER A 1 266 ? -13.268 -14.953 40.271 1.00 33.97 266 SER A CA 1
ATOM 2131 C C . SER A 1 266 ? -13.884 -14.062 41.336 1.00 33.97 266 SER A C 1
ATOM 2133 O O . SER A 1 266 ? -13.319 -12.958 41.519 1.00 33.97 266 SER A O 1
#

Mean predicted aligned error: 10.68 Å

Radius of gyration: 22.86 Å; Cα contacts (8 Å, |Δi|>4): 288; chains: 1; bounding box: 54×37×67 Å

pLDDT: mean 86.24, std 13.49, range [33.94, 98.25]

Sequence (266 aa):
MKLKIIKHTADSILYESDKGVRLHAPADDLLKKNVLLMFDSKDRALIRELSNGYISQKDEYDFFWIGGLFAFYLVFLLLAIPMSPNTVHLFHTAQPAGILIFPLTFIILDSVNEIFQYRYARQLTCMAAVVMVIASALVYLTLNVFTLSDAYLTVFGKLPKLYLINALCLLLADQTNNLIFRSLRYRLARCPLWLRCIVSTSCGQITYTIVWISLFFGTSVSTGLITRIIDNYGFKIVYAACLIPVTYAIVAVYRSRKPELREVTS

Solvent-accessible surface area (backbone atoms only — not comparable to full-atom values): 14384 Å² total; per-residue (Å²): 124,49,40,45,80,78,49,72,57,98,74,33,36,33,32,31,35,85,84,73,51,76,46,74,45,35,41,58,56,42,58,74,69,64,50,50,83,35,33,51,76,68,54,38,50,49,39,52,46,50,37,70,63,52,63,72,78,76,46,73,68,53,52,52,51,53,50,50,47,49,49,52,36,50,52,35,50,68,52,17,59,76,35,36,85,44,75,39,82,52,96,96,39,81,37,44,51,14,61,80,37,49,39,57,38,51,40,43,48,47,36,35,35,70,76,63,28,50,68,51,35,50,49,50,32,51,50,48,21,52,51,26,44,50,52,14,52,52,51,46,48,51,68,71,74,46,95,72,55,69,70,54,48,69,66,53,65,56,42,33,60,53,28,43,54,48,20,53,31,30,63,48,11,51,41,47,15,44,52,42,34,47,47,42,60,72,75,34,90,80,63,52,68,67,58,36,47,50,55,13,50,52,54,12,51,52,45,30,50,54,53,50,43,56,75,71,54,58,87,73,81,48,74,72,54,53,52,51,49,52,54,52,50,52,51,44,51,54,52,37,58,72,42,40,65,55,32,52,47,54,52,49,52,53,60,75,68,50,82,70,82,71,76,80,86,121

Organism: NCBI:txid1117707